Protein AF-A0AA37LHY8-F1 (afdb_monomer_lite)

Radius of gyration: 24.31 Å; chains: 1; bounding box: 87×52×41 Å

pLDDT: mean 72.23, std 21.61, range [26.0, 96.56]

Foldseek 3Di:
DVVVVVPPCVPCVPPVVLVVVCVCCPQVQLLVQQQVDDPSVVSSLVNLVVVLVCCVVVVDDDPHDLVSNCNGPLCVDLDLSNLVSQVSSLSVLVSCLVRPDPDPDDPVNSVVSVVVSVVSVVVSVVSHDPQPAFPDWAQADVPVVRNHIDGHGDDDPPDPDDDPPDDPPPPPPDDDDDDDDDDDDD

Sequence (186 aa):
MRLYEEYDNETDSHYHHLRGTRNLLNHDAIARFVTQGGLAEAASWVHLRQALYVYLVRRTPIEICLENFERSSTFKSNDDTAHANRIVYLFAKVLKLFFPEDGIESPTDSATAWEKLQADVEVWYREKPISFRPLFYEKADVVRERPFPTLWMAADPGKKSAHSCAKSKTETRGRSLSMEGFAHRC

Organism: NCBI:txid700344

Secondary structure (DSSP, 8-state):
--TTTSS-TTT-TT-HHHHHHHHHT-HHHHHHHHHH-HHHHHHHHHHHHHHHHHHHHH-------THHHHT-HHHHS-SHHHHHHHHHHHHHHHHHHHS-STT---HHHHHHHHHHHHHHHHHHHHH--GGGS-SEEE--BTTTTB-S-EEE-PPPTT----------------------------

Structure (mmCIF, N/CA/C/O backbone):
data_AF-A0AA37LHY8-F1
#
_entry.id   AF-A0AA37LHY8-F1
#
loop_
_atom_site.group_PDB
_atom_site.id
_atom_site.type_symbol
_atom_site.label_atom_id
_atom_site.label_alt_id
_atom_site.label_comp_id
_atom_site.label_asym_id
_atom_site.label_entity_id
_atom_site.label_seq_id
_atom_site.pdbx_PDB_ins_code
_atom_site.Cartn_x
_atom_site.Cartn_y
_atom_site.Cartn_z
_atom_site.occupancy
_atom_site.B_iso_or_equiv
_atom_site.auth_seq_id
_atom_site.auth_comp_id
_atom_site.auth_asym_id
_atom_site.auth_atom_id
_atom_site.pdbx_PDB_model_num
ATOM 1 N N . MET A 1 1 ? -17.854 1.838 -21.281 1.00 45.34 1 MET A N 1
ATOM 2 C CA . MET A 1 1 ? -17.305 1.247 -22.518 1.00 45.34 1 MET A CA 1
ATOM 3 C C . MET A 1 1 ? -15.842 0.810 -22.383 1.00 45.34 1 MET A C 1
ATOM 5 O O . MET A 1 1 ? -15.500 -0.126 -23.069 1.00 45.34 1 MET A O 1
ATOM 9 N N . ARG A 1 2 ? -15.019 1.356 -21.461 1.00 53.97 2 ARG A N 1
ATOM 10 C CA . ARG A 1 2 ? -13.671 0.806 -21.157 1.00 53.97 2 ARG A CA 1
ATOM 11 C C . ARG A 1 2 ? -13.656 -0.466 -20.288 1.00 53.97 2 ARG A C 1
ATOM 13 O O . ARG A 1 2 ? -12.797 -1.306 -20.460 1.00 53.97 2 ARG A O 1
ATOM 20 N N . LEU A 1 3 ? -14.626 -0.630 -19.383 1.00 44.16 3 LEU A N 1
ATOM 21 C CA . LEU A 1 3 ? -14.698 -1.796 -18.481 1.00 44.16 3 LEU A CA 1
ATOM 22 C C . LEU A 1 3 ? -14.995 -3.132 -19.191 1.00 44.16 3 LEU A C 1
ATOM 24 O O . LEU A 1 3 ? -14.668 -4.178 -18.652 1.00 44.16 3 LEU A O 1
ATOM 28 N N . TYR A 1 4 ? -15.622 -3.110 -20.373 1.00 44.12 4 TYR A N 1
ATOM 29 C CA . TYR A 1 4 ? -15.931 -4.334 -21.126 1.00 44.12 4 TYR A CA 1
ATOM 30 C C . TYR A 1 4 ? -14.764 -4.795 -22.013 1.00 44.12 4 TYR A C 1
ATOM 32 O O . TYR A 1 4 ? -14.706 -5.972 -22.335 1.00 44.12 4 TYR A O 1
ATOM 40 N N . GLU A 1 5 ? -13.819 -3.908 -22.350 1.00 48.62 5 GLU A N 1
ATOM 41 C CA . GLU A 1 5 ? -12.558 -4.286 -23.014 1.00 48.62 5 GLU A CA 1
ATOM 42 C C . GLU A 1 5 ? -11.599 -5.000 -22.047 1.00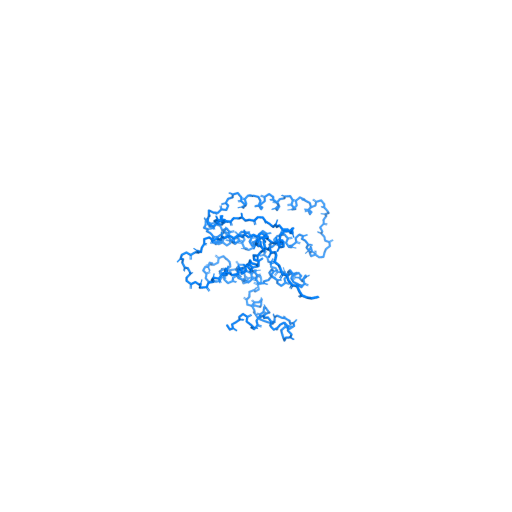 48.62 5 GLU A C 1
ATOM 44 O O . GLU A 1 5 ? -10.805 -5.826 -22.471 1.00 48.62 5 GLU A O 1
ATOM 49 N N . GLU A 1 6 ? -11.692 -4.734 -20.740 1.00 48.41 6 GLU A N 1
ATOM 50 C CA . GLU A 1 6 ? -10.848 -5.374 -19.716 1.00 48.41 6 GLU A CA 1
ATOM 51 C C . GLU A 1 6 ? -11.305 -6.805 -19.366 1.00 48.41 6 GLU A C 1
ATOM 53 O O . GLU A 1 6 ? -10.550 -7.564 -18.765 1.00 48.41 6 GLU A O 1
ATOM 58 N N . TYR A 1 7 ? -12.533 -7.190 -19.743 1.00 48.28 7 TYR A N 1
ATOM 59 C CA . TYR A 1 7 ? -13.096 -8.519 -19.464 1.00 48.28 7 TYR A CA 1
ATOM 60 C C . TYR A 1 7 ? -13.031 -9.479 -20.662 1.00 48.28 7 TYR A C 1
ATOM 62 O O . TYR A 1 7 ? -13.341 -10.661 -20.504 1.00 48.28 7 TYR A O 1
ATOM 70 N N . ASP A 1 8 ? -12.600 -9.009 -21.840 1.00 48.12 8 ASP A N 1
ATOM 71 C CA . ASP A 1 8 ? -12.279 -9.880 -22.977 1.00 48.12 8 ASP A CA 1
ATOM 72 C C . ASP A 1 8 ? -10.889 -10.508 -22.770 1.00 48.12 8 ASP A C 1
ATOM 74 O O . ASP A 1 8 ? -9.903 -10.219 -23.446 1.00 48.12 8 ASP A O 1
ATOM 78 N N . ASN A 1 9 ? -10.803 -11.363 -21.749 1.00 53.03 9 ASN A N 1
ATOM 79 C CA . ASN A 1 9 ? -9.600 -12.115 -21.384 1.00 53.03 9 ASN A CA 1
ATOM 80 C C . ASN A 1 9 ? -9.165 -13.121 -22.470 1.00 53.03 9 ASN A C 1
ATOM 82 O O . ASN A 1 9 ? -8.095 -13.716 -22.345 1.00 53.03 9 ASN A O 1
ATOM 86 N N . GLU A 1 10 ? -9.976 -13.331 -23.511 1.00 53.16 10 GLU A N 1
ATOM 87 C CA . GLU A 1 10 ? -9.689 -14.261 -24.607 1.00 53.16 10 GLU A CA 1
ATOM 88 C C . GLU A 1 10 ? -8.737 -13.643 -25.654 1.00 53.16 10 GLU A C 1
ATOM 90 O O . GLU A 1 10 ? -8.010 -14.378 -26.323 1.00 53.16 10 GLU A O 1
ATOM 95 N N . THR A 1 11 ? -8.668 -12.307 -25.777 1.00 53.50 11 THR A N 1
ATOM 96 C CA . THR A 1 11 ? -7.831 -11.627 -26.791 1.00 53.50 11 THR A CA 1
ATOM 97 C C . THR A 1 11 ? -6.570 -10.939 -26.248 1.00 53.50 11 THR A C 1
ATOM 99 O O . THR A 1 11 ? -5.583 -10.861 -26.981 1.00 53.50 11 THR A O 1
ATOM 102 N N . ASP A 1 12 ? -6.510 -10.516 -24.976 1.00 55.31 12 ASP A N 1
ATOM 103 C CA . ASP A 1 12 ? -5.286 -9.955 -24.354 1.00 55.31 12 ASP A CA 1
ATOM 104 C C . ASP A 1 12 ? -4.566 -10.985 -23.463 1.00 55.31 12 ASP A C 1
ATOM 106 O O . ASP A 1 12 ? -4.307 -10.776 -22.275 1.00 55.31 12 ASP A O 1
ATOM 110 N N . SER A 1 13 ? -4.184 -12.124 -24.054 1.00 57.91 13 SER A N 1
ATOM 111 C CA . SER A 1 13 ? -3.444 -13.197 -23.364 1.00 57.91 13 SER A CA 1
ATOM 112 C C . SER A 1 13 ? -2.135 -12.717 -22.708 1.00 57.91 13 SER A C 1
ATOM 114 O O . SER A 1 13 ? -1.573 -13.438 -21.872 1.00 57.91 13 SER A O 1
ATOM 116 N N . HIS A 1 14 ? -1.637 -11.514 -23.020 1.00 58.53 14 HIS A N 1
ATOM 117 C CA . HIS A 1 14 ? -0.367 -11.002 -22.507 1.00 58.53 14 HIS A CA 1
ATOM 118 C C . HIS A 1 14 ? -0.434 -9.649 -21.760 1.00 58.53 14 HIS A C 1
ATOM 120 O O . HIS A 1 14 ? 0.630 -9.140 -21.391 1.00 58.53 14 HIS A O 1
ATOM 126 N N . TYR A 1 15 ? -1.618 -9.084 -21.482 1.00 63.38 15 TYR A N 1
ATOM 127 C CA . TYR A 1 15 ? -1.778 -7.745 -20.878 1.00 63.38 15 TYR A CA 1
ATOM 128 C C . TYR A 1 15 ? -0.844 -6.709 -21.529 1.00 63.38 15 TYR A C 1
ATOM 130 O O . TYR A 1 15 ? -0.053 -6.031 -20.859 1.00 63.38 15 TYR A O 1
ATOM 138 N N . HIS A 1 16 ? -0.857 -6.624 -22.864 1.00 63.22 16 HIS A N 1
ATOM 139 C CA . HIS A 1 16 ? 0.089 -5.791 -23.620 1.00 63.22 16 HIS A CA 1
ATOM 140 C C . HIS A 1 16 ? 0.031 -4.312 -23.216 1.00 63.22 16 HIS A C 1
ATOM 142 O O . HIS A 1 16 ? 1.054 -3.619 -23.240 1.00 63.22 16 HIS A O 1
ATOM 148 N N . HIS A 1 17 ? -1.133 -3.844 -22.765 1.00 64.62 17 HIS A N 1
ATOM 149 C CA . HIS A 1 17 ? -1.310 -2.492 -22.243 1.00 64.62 17 HIS A CA 1
ATOM 150 C C . HIS A 1 17 ? -0.425 -2.208 -21.014 1.00 64.62 17 HIS A C 1
ATOM 152 O O . HIS A 1 17 ? 0.090 -1.099 -20.872 1.00 64.62 17 HIS A O 1
ATOM 158 N N . LEU A 1 18 ? -0.142 -3.217 -20.183 1.00 62.66 18 LEU A N 1
ATOM 159 C CA . LEU A 1 18 ? 0.761 -3.084 -19.037 1.00 62.66 18 LEU A CA 1
ATOM 160 C C . LEU A 1 18 ? 2.233 -3.098 -19.445 1.00 62.66 18 LEU A C 1
ATOM 162 O O . LEU A 1 18 ? 3.039 -2.457 -18.774 1.00 62.66 18 LEU A O 1
ATOM 166 N N . ARG A 1 19 ? 2.603 -3.757 -20.555 1.00 63.34 19 ARG A N 1
ATOM 167 C CA . ARG A 1 19 ? 3.973 -3.673 -21.102 1.00 63.34 19 ARG A CA 1
ATOM 168 C C . ARG A 1 19 ? 4.301 -2.251 -21.557 1.00 63.34 19 ARG A C 1
ATOM 170 O O . ARG A 1 19 ? 5.393 -1.762 -21.278 1.00 63.34 19 ARG A O 1
ATOM 177 N N . GLY A 1 20 ? 3.351 -1.582 -22.216 1.00 64.19 20 GLY A N 1
ATOM 178 C CA . GLY A 1 20 ? 3.504 -0.184 -22.627 1.00 64.19 20 GLY A CA 1
ATOM 179 C C . GLY A 1 20 ? 3.748 0.735 -21.429 1.00 64.19 20 GLY A C 1
ATOM 180 O O . GLY A 1 20 ? 4.710 1.502 -21.416 1.00 64.19 20 GLY A O 1
ATOM 181 N N . THR A 1 21 ? 2.936 0.589 -20.379 1.00 63.72 21 THR A N 1
ATOM 182 C CA . THR A 1 21 ? 3.098 1.353 -19.137 1.00 63.72 21 THR A CA 1
ATOM 183 C C . THR A 1 21 ? 4.381 0.988 -18.384 1.00 63.72 21 THR A C 1
ATOM 185 O O . THR A 1 21 ? 5.059 1.890 -17.907 1.00 63.72 21 THR A O 1
ATOM 188 N N . ARG A 1 22 ? 4.772 -0.292 -18.323 1.00 63.50 22 ARG A N 1
ATOM 189 C CA . ARG A 1 22 ? 6.004 -0.755 -17.652 1.00 63.50 22 ARG A CA 1
ATOM 190 C C . ARG A 1 22 ? 7.275 -0.208 -18.307 1.00 63.50 22 ARG A C 1
ATOM 192 O O . ARG A 1 22 ? 8.209 0.144 -17.600 1.00 63.50 22 ARG A O 1
ATOM 199 N N . ASN A 1 23 ? 7.312 -0.088 -19.635 1.00 63.38 23 ASN A N 1
ATOM 200 C CA . ASN A 1 23 ? 8.451 0.527 -20.329 1.00 63.38 23 ASN A CA 1
ATOM 201 C C . ASN A 1 23 ? 8.553 2.032 -20.047 1.00 63.38 23 ASN A C 1
ATOM 203 O O . ASN A 1 23 ? 9.654 2.563 -19.911 1.00 63.38 23 ASN A O 1
ATOM 207 N N . LEU A 1 24 ? 7.406 2.711 -19.949 1.00 62.66 24 LEU A N 1
ATOM 208 C CA . LEU A 1 24 ? 7.336 4.136 -19.620 1.00 62.66 24 LEU A CA 1
ATOM 209 C C . LEU A 1 24 ? 7.669 4.407 -18.141 1.00 62.66 24 LEU A C 1
ATOM 211 O O . LEU A 1 24 ? 8.226 5.448 -17.801 1.00 62.66 24 LEU A O 1
ATOM 215 N N . LEU A 1 25 ? 7.321 3.457 -17.273 1.00 63.28 25 LEU A N 1
ATOM 216 C CA . LEU A 1 25 ? 7.516 3.470 -15.827 1.00 63.28 25 LEU A CA 1
ATOM 217 C C . LEU A 1 25 ? 8.555 2.415 -15.430 1.00 63.28 25 LEU A C 1
ATOM 219 O O . LEU A 1 25 ? 8.297 1.541 -14.606 1.00 63.28 25 LEU A O 1
ATOM 223 N N . ASN A 1 26 ? 9.741 2.480 -16.034 1.00 71.62 26 ASN A N 1
ATOM 224 C CA . ASN A 1 26 ? 10.865 1.664 -15.579 1.00 71.62 26 ASN A CA 1
ATOM 225 C C . ASN A 1 26 ? 11.300 2.076 -14.150 1.00 71.62 26 ASN A C 1
ATOM 227 O O . ASN A 1 26 ? 10.881 3.114 -13.635 1.00 71.62 26 ASN A O 1
ATOM 231 N N . HIS A 1 27 ? 12.139 1.270 -13.490 1.00 69.88 27 HIS A N 1
ATOM 232 C CA . HIS A 1 27 ? 12.536 1.504 -12.092 1.00 69.88 27 HIS A CA 1
ATOM 233 C C . HIS A 1 27 ? 13.092 2.910 -11.818 1.00 69.88 27 HIS A C 1
ATOM 235 O O . HIS A 1 27 ? 12.721 3.524 -10.816 1.00 69.88 27 HIS A O 1
ATOM 241 N N . ASP A 1 28 ? 13.951 3.422 -12.704 1.00 70.25 28 ASP A N 1
ATOM 242 C CA . ASP A 1 28 ? 14.557 4.752 -12.571 1.00 70.25 28 ASP A CA 1
ATOM 243 C C . ASP A 1 28 ? 13.518 5.867 -12.771 1.00 70.25 28 ASP A C 1
ATOM 245 O O . ASP A 1 28 ? 13.455 6.833 -12.006 1.00 70.25 28 ASP A O 1
ATOM 249 N N . ALA A 1 29 ? 12.620 5.695 -13.743 1.00 71.25 29 ALA A N 1
ATOM 250 C CA . ALA A 1 29 ? 11.522 6.612 -13.999 1.00 71.25 29 ALA A CA 1
ATOM 251 C C . ALA A 1 29 ? 10.545 6.662 -12.815 1.00 71.25 29 ALA A C 1
ATOM 253 O O . ALA A 1 29 ? 10.214 7.753 -12.358 1.00 71.25 29 ALA A O 1
ATOM 254 N N . ILE A 1 30 ? 10.149 5.516 -12.246 1.00 73.44 30 ILE A N 1
ATOM 255 C CA . ILE A 1 30 ? 9.292 5.458 -11.047 1.00 73.44 30 ILE A CA 1
ATOM 256 C C . ILE A 1 30 ? 9.967 6.162 -9.865 1.00 73.44 30 ILE A C 1
ATOM 258 O O . ILE A 1 30 ? 9.327 6.979 -9.202 1.00 73.44 30 ILE A O 1
ATOM 262 N N . ALA A 1 31 ? 11.254 5.902 -9.612 1.00 74.62 31 ALA A N 1
ATOM 263 C CA . ALA A 1 31 ? 11.994 6.542 -8.520 1.00 74.62 31 ALA A CA 1
ATOM 264 C C . ALA A 1 31 ? 11.945 8.078 -8.608 1.00 74.62 31 ALA A C 1
ATOM 266 O O . ALA A 1 31 ? 11.763 8.778 -7.605 1.00 74.62 31 ALA A O 1
ATOM 267 N N . ARG A 1 32 ? 12.054 8.607 -9.830 1.00 75.06 32 ARG A N 1
ATOM 268 C CA . ARG A 1 32 ? 11.983 10.045 -10.113 1.00 75.06 32 ARG A CA 1
ATOM 269 C C . ARG A 1 32 ? 10.549 10.574 -10.061 1.00 75.06 32 ARG A C 1
ATOM 271 O O . ARG A 1 32 ? 10.309 11.617 -9.467 1.00 75.06 32 ARG A O 1
ATOM 278 N N . PHE A 1 33 ? 9.582 9.870 -10.637 1.00 80.44 33 PHE A N 1
ATOM 279 C CA . PHE A 1 33 ? 8.193 10.330 -10.729 1.00 80.44 33 PHE A CA 1
ATOM 280 C C . PHE A 1 33 ? 7.478 10.354 -9.385 1.00 80.44 33 PHE A C 1
ATOM 282 O O . PHE A 1 33 ? 6.767 11.311 -9.082 1.00 80.44 33 PHE A O 1
ATOM 289 N N . VAL A 1 34 ? 7.716 9.348 -8.547 1.00 78.62 34 VAL A N 1
ATOM 290 C CA . VAL A 1 34 ? 7.141 9.276 -7.202 1.00 78.62 34 VAL A CA 1
ATOM 291 C C . VAL A 1 34 ? 7.630 10.430 -6.317 1.00 78.62 34 VAL A C 1
ATOM 293 O O . VAL A 1 34 ? 6.894 10.910 -5.457 1.00 78.62 34 VAL A O 1
ATOM 296 N N . THR A 1 35 ? 8.853 10.915 -6.545 1.00 77.81 35 THR A N 1
ATOM 297 C CA . THR A 1 35 ? 9.447 12.018 -5.774 1.00 77.81 35 THR A CA 1
ATOM 298 C C . THR A 1 35 ? 9.152 13.405 -6.354 1.00 77.81 35 THR A C 1
ATOM 300 O O . THR A 1 35 ? 9.174 14.381 -5.609 1.00 77.81 35 THR A O 1
ATOM 303 N N . GLN A 1 36 ? 8.833 13.506 -7.649 1.00 79.06 36 GLN A N 1
ATOM 304 C CA . GLN A 1 36 ? 8.478 14.765 -8.323 1.00 79.06 36 GLN A CA 1
ATOM 305 C C . GLN A 1 36 ? 7.058 15.259 -8.015 1.00 79.06 36 GLN A C 1
ATOM 307 O O . GLN A 1 36 ? 6.774 16.445 -8.181 1.00 79.06 36 GLN A O 1
ATOM 312 N N . GLY A 1 37 ? 6.178 14.373 -7.551 1.00 80.62 37 GLY A N 1
ATOM 313 C CA . GLY A 1 37 ? 4.816 14.724 -7.176 1.00 80.62 37 GLY A CA 1
ATOM 314 C C . GLY A 1 37 ? 3.833 14.812 -8.350 1.00 80.62 37 GLY A C 1
ATOM 315 O O . GLY A 1 37 ? 4.134 14.466 -9.497 1.00 80.62 37 GLY A O 1
ATOM 316 N N . GLY A 1 38 ? 2.619 15.284 -8.062 1.00 85.12 38 GLY A N 1
ATOM 317 C CA . GLY A 1 38 ? 1.615 15.622 -9.074 1.00 85.12 38 GLY A CA 1
ATOM 318 C C . GLY A 1 38 ? 1.127 14.424 -9.900 1.00 85.12 38 GLY A C 1
ATOM 319 O O . GLY A 1 38 ? 0.871 13.342 -9.373 1.00 85.12 38 GLY A O 1
ATOM 320 N N . LEU A 1 39 ? 0.957 14.619 -11.213 1.00 86.25 39 LEU A N 1
ATOM 321 C CA . LEU A 1 39 ? 0.404 13.591 -12.106 1.00 86.25 39 LEU A CA 1
ATOM 322 C C . LEU A 1 39 ? 1.316 12.363 -12.231 1.00 86.25 39 LEU A C 1
ATOM 324 O O . LEU A 1 39 ? 0.818 11.242 -12.298 1.00 86.25 39 LEU A O 1
ATOM 328 N N . ALA A 1 40 ? 2.634 12.566 -12.257 1.00 85.75 40 ALA A N 1
ATOM 329 C CA . ALA A 1 40 ? 3.603 11.484 -12.409 1.00 85.75 40 ALA A CA 1
ATOM 330 C C . ALA A 1 40 ? 3.619 10.572 -11.169 1.00 85.75 40 ALA A C 1
ATOM 332 O O . ALA A 1 40 ? 3.607 9.344 -11.289 1.00 85.75 40 ALA A O 1
ATOM 333 N N . GLU A 1 41 ? 3.544 11.169 -9.978 1.00 88.06 41 GLU A N 1
ATOM 334 C CA . GLU A 1 41 ? 3.377 10.443 -8.718 1.00 88.06 41 GLU A CA 1
ATOM 335 C C . GLU A 1 41 ? 2.057 9.660 -8.708 1.00 88.06 41 GLU A C 1
ATOM 337 O O . GLU A 1 41 ? 2.053 8.452 -8.466 1.00 88.06 41 GLU A O 1
ATOM 342 N N . ALA A 1 42 ? 0.940 10.306 -9.057 1.00 88.56 42 ALA A N 1
ATOM 343 C CA . ALA A 1 42 ? -0.366 9.649 -9.118 1.00 88.56 42 ALA A CA 1
ATOM 344 C C . ALA A 1 42 ? -0.391 8.477 -10.118 1.00 88.56 42 ALA A C 1
ATOM 346 O O . ALA A 1 42 ? -0.904 7.402 -9.801 1.00 88.56 42 ALA A O 1
ATOM 347 N N . ALA A 1 43 ? 0.199 8.653 -11.305 1.00 86.75 43 ALA A N 1
ATOM 348 C CA . ALA A 1 43 ? 0.329 7.599 -12.309 1.00 86.75 43 ALA A CA 1
ATOM 349 C C . ALA A 1 43 ? 1.168 6.420 -11.795 1.00 86.75 43 ALA A C 1
ATOM 351 O O . ALA A 1 43 ? 0.815 5.267 -12.043 1.00 86.75 43 ALA A O 1
ATOM 352 N N . SER A 1 44 ? 2.221 6.692 -11.019 1.00 87.62 44 SER A N 1
ATOM 353 C CA . SER A 1 44 ? 3.048 5.650 -10.400 1.00 87.62 44 SER A CA 1
ATOM 354 C C . SER A 1 44 ? 2.248 4.809 -9.400 1.00 87.62 44 SER A C 1
ATOM 356 O O . SER A 1 44 ? 2.352 3.582 -9.400 1.00 87.62 44 SER A O 1
ATOM 358 N N . TRP A 1 45 ? 1.384 5.436 -8.594 1.00 89.94 45 TRP A N 1
ATOM 359 C CA . TRP A 1 45 ? 0.481 4.720 -7.680 1.00 89.94 45 TRP A CA 1
ATOM 360 C C . TRP A 1 45 ? -0.584 3.891 -8.404 1.00 89.94 45 TRP A C 1
ATOM 362 O O . TRP A 1 45 ? -0.914 2.790 -7.960 1.00 89.94 45 TRP A O 1
ATOM 372 N N . VAL A 1 46 ? -1.123 4.391 -9.520 1.00 90.00 46 VAL A N 1
ATOM 373 C CA . VAL A 1 46 ? -2.048 3.619 -10.368 1.00 90.00 46 VAL A CA 1
ATOM 374 C C . VAL A 1 46 ? -1.337 2.406 -10.962 1.00 90.00 46 VAL A C 1
ATOM 376 O O . VAL A 1 46 ? -1.869 1.297 -10.897 1.00 90.00 46 VAL A O 1
ATOM 379 N N . HIS A 1 47 ? -0.118 2.598 -11.468 1.00 86.75 47 HIS A N 1
ATOM 380 C CA . HIS A 1 47 ? 0.693 1.514 -12.005 1.00 86.75 47 HIS A CA 1
ATOM 381 C C . HIS A 1 47 ? 0.987 0.440 -10.957 1.00 86.75 47 HIS A C 1
ATOM 383 O O . HIS A 1 47 ? 0.822 -0.742 -11.249 1.00 86.75 47 HIS A O 1
ATOM 389 N N . LEU A 1 48 ? 1.326 0.831 -9.721 1.00 88.69 48 LEU A N 1
ATOM 390 C CA . LEU A 1 48 ? 1.515 -0.112 -8.617 1.00 88.69 48 LEU A CA 1
ATOM 391 C C . LEU A 1 48 ? 0.270 -0.984 -8.402 1.00 88.69 48 LEU A C 1
ATOM 393 O O . LEU A 1 48 ? 0.390 -2.196 -8.273 1.00 88.69 48 LEU A O 1
ATOM 397 N N . ARG A 1 49 ? -0.936 -0.406 -8.407 1.00 90.94 49 ARG A N 1
ATOM 398 C CA . ARG A 1 49 ? -2.177 -1.183 -8.217 1.00 90.94 49 ARG A CA 1
ATOM 399 C C . ARG A 1 49 ? -2.443 -2.156 -9.366 1.00 90.94 49 ARG A C 1
ATOM 401 O O . ARG A 1 49 ? -2.833 -3.292 -9.110 1.00 90.94 49 ARG A O 1
ATOM 408 N N . GLN A 1 50 ? -2.215 -1.731 -10.608 1.00 86.75 50 GLN A N 1
ATOM 409 C CA . GLN A 1 50 ? -2.352 -2.601 -11.784 1.00 86.75 50 GLN A CA 1
ATOM 410 C C . GLN A 1 50 ? -1.355 -3.758 -11.741 1.00 86.75 50 GLN A C 1
ATOM 412 O O . GLN A 1 50 ? -1.714 -4.909 -11.981 1.00 86.75 50 GLN A O 1
ATOM 417 N N . ALA A 1 51 ? -0.113 -3.455 -11.371 1.00 83.69 51 ALA A N 1
ATOM 418 C CA . ALA A 1 51 ? 0.907 -4.454 -11.137 1.00 83.69 51 ALA A CA 1
ATOM 419 C C . ALA A 1 51 ? 0.466 -5.458 -10.062 1.00 83.69 51 ALA A C 1
ATOM 421 O O . ALA A 1 51 ? 0.430 -6.652 -10.333 1.00 83.69 51 ALA A O 1
ATOM 422 N N . LEU A 1 52 ? 0.044 -5.003 -8.880 1.00 87.25 52 LEU A N 1
ATOM 423 C CA . LEU A 1 52 ? -0.400 -5.898 -7.802 1.00 87.25 52 LEU A CA 1
ATOM 424 C C . LEU A 1 52 ? -1.533 -6.836 -8.235 1.00 87.25 52 LEU A C 1
ATOM 426 O O . LEU A 1 52 ? -1.527 -8.007 -7.860 1.00 87.25 52 LEU A O 1
ATOM 430 N N . TYR A 1 53 ? -2.473 -6.355 -9.052 1.00 85.12 53 TYR A N 1
ATOM 431 C CA . TYR A 1 53 ? -3.525 -7.198 -9.617 1.00 85.12 53 TYR A CA 1
ATOM 432 C C . TYR A 1 53 ? -2.952 -8.314 -10.500 1.00 85.12 53 TYR A C 1
ATOM 434 O O . TYR A 1 53 ? -3.264 -9.487 -10.295 1.00 85.12 53 TYR A O 1
ATOM 442 N N . VAL A 1 54 ? -2.069 -7.978 -11.443 1.00 81.31 54 VAL A N 1
ATOM 443 C CA . VAL A 1 54 ? -1.444 -8.985 -12.314 1.00 81.31 54 VAL A CA 1
ATOM 444 C C . VAL A 1 54 ? -0.572 -9.954 -11.533 1.00 81.31 54 VAL A C 1
ATOM 446 O O . VAL A 1 54 ? -0.624 -11.153 -11.798 1.00 81.31 54 VAL A O 1
ATOM 449 N N . TYR A 1 55 ? 0.173 -9.461 -10.547 1.00 81.56 55 TYR A N 1
ATOM 450 C CA . TYR A 1 55 ? 0.957 -10.292 -9.643 1.00 81.56 55 TYR A CA 1
ATOM 451 C C . TYR A 1 55 ? 0.070 -11.317 -8.929 1.00 81.56 55 TYR A C 1
ATOM 453 O O . TYR A 1 55 ? 0.375 -12.505 -8.937 1.00 81.56 55 TYR A O 1
ATOM 461 N N . LEU A 1 56 ? -1.069 -10.883 -8.381 1.00 82.75 56 LEU A N 1
ATOM 462 C CA . LEU A 1 56 ? -2.015 -11.761 -7.693 1.00 82.75 56 LEU A CA 1
ATOM 463 C C . LEU A 1 56 ? -2.610 -12.822 -8.634 1.00 82.75 56 LEU A C 1
ATOM 465 O O . LEU A 1 56 ? -2.718 -13.990 -8.261 1.00 82.75 56 LEU A O 1
ATOM 469 N N . VAL A 1 57 ? -2.998 -12.420 -9.847 1.00 82.00 57 VAL A N 1
ATOM 470 C CA . VAL A 1 57 ? -3.681 -13.297 -10.811 1.00 82.00 57 VAL A CA 1
ATOM 471 C C . VAL A 1 57 ? -2.716 -14.283 -11.469 1.00 82.00 57 VAL A C 1
ATOM 473 O O . VAL A 1 57 ? -3.043 -15.460 -11.608 1.00 82.00 57 VAL A O 1
ATOM 476 N N . ARG A 1 58 ? -1.528 -13.826 -11.881 1.00 75.31 58 ARG A N 1
ATOM 477 C CA . ARG A 1 58 ? -0.560 -14.635 -12.640 1.00 75.31 58 ARG A CA 1
ATOM 478 C C . ARG A 1 58 ? 0.545 -15.250 -11.788 1.00 75.31 58 ARG A C 1
ATOM 480 O O . ARG A 1 58 ? 1.293 -16.071 -12.308 1.00 75.31 58 ARG A O 1
ATOM 487 N N . ARG A 1 59 ? 0.662 -14.863 -10.512 1.00 70.44 59 ARG A N 1
ATOM 488 C CA . ARG A 1 59 ? 1.773 -15.241 -9.616 1.00 70.44 59 ARG A CA 1
ATOM 489 C C . ARG A 1 59 ? 3.153 -14.940 -10.212 1.00 70.44 59 ARG A C 1
ATOM 491 O O . ARG A 1 59 ? 4.123 -15.629 -9.924 1.00 70.44 59 ARG A O 1
ATOM 498 N N . THR A 1 60 ? 3.237 -13.936 -11.082 1.00 67.38 60 THR A N 1
ATOM 499 C CA . THR A 1 60 ? 4.491 -13.519 -11.716 1.00 67.38 60 THR A CA 1
ATOM 500 C C . THR A 1 60 ? 5.154 -12.449 -10.863 1.00 67.38 60 THR A C 1
ATOM 502 O O . THR A 1 60 ? 4.492 -11.431 -10.636 1.00 67.38 60 THR A O 1
ATOM 505 N N . PRO A 1 61 ? 6.425 -12.618 -10.451 1.00 65.00 61 PRO A N 1
ATOM 506 C CA . PRO A 1 61 ? 7.165 -11.600 -9.728 1.00 65.00 61 PRO A CA 1
ATOM 507 C C . PRO A 1 61 ? 7.125 -10.268 -10.461 1.00 65.00 61 PRO A C 1
ATOM 509 O O . PRO A 1 61 ? 7.391 -10.194 -11.661 1.00 65.00 61 PRO A O 1
ATOM 512 N N . ILE A 1 62 ? 6.734 -9.216 -9.751 1.00 62.75 62 ILE A N 1
ATOM 513 C CA . ILE A 1 62 ? 6.809 -7.871 -10.287 1.00 62.75 62 ILE A CA 1
ATOM 514 C C . ILE A 1 62 ? 7.968 -7.180 -9.606 1.00 62.75 62 ILE A C 1
ATOM 516 O O . ILE A 1 62 ? 7.913 -6.839 -8.424 1.00 62.75 62 ILE A O 1
ATOM 520 N N . GLU A 1 63 ? 8.981 -6.908 -10.416 1.00 67.00 63 GLU A N 1
ATOM 521 C CA . GLU A 1 63 ? 10.064 -6.004 -10.086 1.00 67.00 63 GLU A CA 1
ATOM 522 C C . GLU A 1 63 ? 9.474 -4.586 -9.986 1.00 67.00 63 GLU A C 1
ATOM 524 O O . GLU A 1 63 ? 9.408 -3.832 -10.958 1.00 67.00 63 GLU A O 1
ATOM 529 N N . ILE A 1 64 ? 8.952 -4.229 -8.815 1.00 71.19 64 ILE A N 1
ATOM 530 C CA . ILE A 1 64 ? 8.702 -2.844 -8.417 1.00 71.19 64 ILE A CA 1
ATOM 531 C C . ILE A 1 64 ? 9.504 -2.593 -7.142 1.00 71.19 64 ILE A C 1
ATOM 533 O O . ILE A 1 64 ? 9.380 -3.304 -6.138 1.00 71.19 64 ILE A O 1
ATOM 537 N N . CYS A 1 65 ? 10.341 -1.559 -7.196 1.00 76.50 65 CYS A N 1
ATOM 538 C CA . CYS A 1 65 ? 11.101 -1.064 -6.053 1.00 76.50 65 CYS A CA 1
ATOM 539 C C . CYS A 1 65 ? 10.139 -0.284 -5.146 1.00 76.50 65 CYS A C 1
ATOM 541 O O . CYS A 1 65 ? 9.772 0.858 -5.441 1.00 76.50 65 CYS A O 1
ATOM 543 N N . LEU A 1 66 ? 9.665 -0.947 -4.088 1.00 81.69 66 LEU A N 1
ATOM 544 C CA . LEU A 1 66 ? 8.672 -0.408 -3.156 1.00 81.69 66 LEU A CA 1
ATOM 545 C C . LEU A 1 66 ? 9.262 0.747 -2.340 1.00 81.69 66 LEU A C 1
ATOM 547 O O . LEU A 1 66 ? 8.560 1.695 -2.009 1.00 81.69 66 LEU A O 1
ATOM 551 N N . GLU A 1 67 ? 10.566 0.724 -2.103 1.00 82.56 67 GLU A N 1
ATOM 552 C CA . GLU A 1 67 ? 11.329 1.718 -1.344 1.00 82.56 67 GLU A CA 1
ATOM 553 C C . GLU A 1 67 ? 11.180 3.132 -1.939 1.00 82.56 67 GLU A C 1
ATOM 555 O O . GLU A 1 67 ? 11.225 4.137 -1.227 1.00 82.56 67 GLU A O 1
ATOM 560 N N . ASN A 1 68 ? 10.932 3.231 -3.249 1.00 83.88 68 ASN A N 1
ATOM 561 C CA . ASN A 1 68 ? 10.651 4.505 -3.908 1.00 83.88 68 ASN A CA 1
ATOM 562 C C . ASN A 1 68 ? 9.314 5.115 -3.459 1.00 83.88 68 ASN A C 1
ATOM 564 O O . ASN A 1 68 ? 9.219 6.332 -3.301 1.00 83.88 68 ASN A O 1
ATOM 568 N N . PHE A 1 69 ? 8.300 4.285 -3.207 1.00 86.62 69 PHE A N 1
ATOM 569 C CA . PHE A 1 69 ? 6.953 4.705 -2.807 1.00 86.62 69 PHE A CA 1
ATOM 570 C C . PHE A 1 69 ? 6.903 5.281 -1.392 1.00 86.62 69 PHE A C 1
ATOM 572 O O . PHE A 1 69 ? 6.124 6.197 -1.142 1.00 86.62 69 PHE A O 1
ATOM 579 N N . GLU A 1 70 ? 7.793 4.859 -0.495 1.00 86.75 70 GLU A N 1
ATOM 580 C CA . GLU A 1 70 ? 7.915 5.470 0.837 1.00 86.75 70 GLU A CA 1
ATOM 581 C C . GLU A 1 70 ? 8.369 6.937 0.770 1.00 86.75 70 GLU A C 1
ATOM 583 O O . GLU A 1 70 ? 8.085 7.743 1.660 1.00 86.75 70 GLU A O 1
ATOM 588 N N . ARG A 1 71 ? 9.086 7.314 -0.298 1.00 84.56 71 ARG A N 1
ATOM 589 C CA . ARG A 1 71 ? 9.598 8.680 -0.483 1.00 84.56 71 ARG A CA 1
ATOM 590 C C . ARG A 1 71 ? 8.544 9.644 -1.023 1.00 84.56 71 ARG A C 1
ATOM 592 O O . ARG A 1 71 ? 8.745 10.852 -0.878 1.00 84.56 71 ARG A O 1
ATOM 599 N N . SER A 1 72 ? 7.456 9.111 -1.576 1.00 85.94 72 SER A N 1
ATOM 600 C CA . SER A 1 72 ? 6.316 9.821 -2.161 1.00 85.94 72 SER A CA 1
ATOM 601 C C . SER A 1 72 ? 5.715 10.849 -1.202 1.00 85.94 72 SER A C 1
ATOM 603 O O . SER A 1 72 ? 5.504 10.576 -0.016 1.00 85.94 72 SER A O 1
ATOM 605 N N . SER A 1 73 ? 5.365 12.025 -1.720 1.00 85.56 73 SER A N 1
ATOM 606 C CA . SER A 1 73 ? 4.662 13.056 -0.948 1.00 85.56 73 SER A CA 1
ATOM 607 C C . SER A 1 73 ? 3.280 12.569 -0.487 1.00 85.56 73 SER A C 1
ATOM 609 O O . SER A 1 73 ? 2.921 12.694 0.684 1.00 85.56 73 SER A O 1
ATOM 611 N N . THR A 1 74 ? 2.572 11.872 -1.375 1.00 88.31 74 THR A N 1
ATOM 612 C CA . THR A 1 74 ? 1.276 11.222 -1.137 1.00 88.31 74 THR A CA 1
ATOM 613 C C . THR A 1 74 ? 1.374 9.944 -0.306 1.00 88.31 74 THR A C 1
ATOM 615 O O . THR A 1 74 ? 0.356 9.313 -0.074 1.00 88.31 74 THR A O 1
ATOM 618 N N . PHE A 1 75 ? 2.561 9.543 0.158 1.00 88.56 75 PHE A N 1
ATOM 619 C CA . PHE A 1 75 ? 2.723 8.516 1.199 1.00 88.56 75 PHE A CA 1
ATOM 620 C C . PHE A 1 75 ? 2.966 9.140 2.578 1.00 88.56 75 PHE A C 1
ATOM 622 O O . PHE A 1 75 ? 2.493 8.640 3.601 1.00 88.56 75 PHE A O 1
ATOM 629 N N . LYS A 1 76 ? 3.699 10.258 2.607 1.00 87.44 76 LYS A N 1
ATOM 630 C CA . LYS A 1 76 ? 4.084 10.976 3.831 1.00 87.44 76 LYS A CA 1
ATOM 631 C C . LYS A 1 76 ? 3.001 11.915 4.358 1.00 87.44 76 LYS A C 1
ATOM 633 O O . LYS A 1 76 ? 2.992 12.201 5.550 1.00 87.44 76 LYS A O 1
ATOM 638 N N . SER A 1 77 ? 2.103 12.380 3.491 1.00 87.81 77 SER A N 1
ATOM 639 C CA . SER A 1 77 ? 0.942 13.196 3.866 1.00 87.81 77 SER A CA 1
ATOM 640 C C . SER A 1 77 ? 0.039 12.485 4.890 1.00 87.81 77 SER A C 1
ATOM 642 O O . SER A 1 77 ? 0.150 11.281 5.108 1.00 87.81 77 SER A O 1
ATOM 644 N N . ASN A 1 78 ? -0.854 13.227 5.546 1.00 86.88 78 ASN A N 1
ATOM 645 C CA . ASN A 1 78 ? -1.791 12.695 6.540 1.00 86.88 78 ASN A CA 1
ATOM 646 C C . ASN A 1 78 ? -3.260 12.761 6.084 1.00 86.88 78 ASN A C 1
ATOM 648 O O . ASN A 1 78 ? -4.171 12.837 6.903 1.00 86.88 78 ASN A O 1
ATOM 652 N N . ASP A 1 79 ? -3.494 12.781 4.775 1.00 88.81 79 ASP A N 1
ATOM 653 C CA . ASP A 1 79 ? -4.825 12.803 4.177 1.00 88.81 79 ASP A CA 1
ATOM 654 C C . ASP A 1 79 ? -5.331 11.389 3.846 1.00 88.81 79 ASP A C 1
ATOM 656 O O . ASP A 1 79 ? -4.618 10.385 3.968 1.00 88.81 79 ASP A O 1
ATOM 660 N N . ASP A 1 80 ? -6.587 11.304 3.410 1.00 89.25 80 ASP A N 1
ATOM 661 C CA . ASP A 1 80 ? -7.225 10.044 3.021 1.00 89.25 80 ASP A CA 1
ATOM 662 C C . ASP A 1 80 ? -6.483 9.357 1.866 1.00 89.25 80 ASP A C 1
ATOM 664 O O . ASP A 1 80 ? -6.364 8.129 1.842 1.00 89.25 80 ASP A O 1
ATOM 668 N N . THR A 1 81 ? -5.923 10.142 0.937 1.00 89.69 81 THR A N 1
ATOM 669 C CA . THR A 1 81 ? -5.111 9.629 -0.175 1.00 89.69 81 THR A CA 1
ATOM 670 C C . THR A 1 81 ? -3.879 8.900 0.342 1.00 89.69 81 THR A C 1
ATOM 672 O O . THR A 1 81 ? -3.596 7.785 -0.103 1.00 89.69 81 THR A O 1
ATOM 675 N N . ALA A 1 82 ? -3.170 9.488 1.309 1.00 91.56 82 ALA A N 1
ATOM 676 C CA . ALA A 1 82 ? -1.999 8.858 1.894 1.00 91.56 82 ALA A CA 1
ATOM 677 C C . ALA A 1 82 ? -2.332 7.590 2.666 1.00 91.56 82 ALA A C 1
ATOM 679 O O . ALA A 1 82 ? -1.637 6.584 2.516 1.00 91.56 82 ALA A O 1
ATOM 680 N N . HIS A 1 83 ? -3.437 7.575 3.408 1.00 92.00 83 HIS A N 1
ATOM 681 C CA . HIS A 1 83 ? -3.897 6.353 4.064 1.00 92.00 83 HIS A CA 1
ATOM 682 C C . HIS A 1 83 ? -4.250 5.253 3.058 1.00 92.00 83 HIS A C 1
ATOM 684 O O . HIS A 1 83 ? -3.859 4.101 3.264 1.00 92.00 83 HIS A O 1
ATOM 690 N N . ALA A 1 84 ? -4.907 5.591 1.945 1.00 92.31 84 ALA A N 1
ATOM 691 C CA . ALA A 1 84 ? -5.180 4.638 0.869 1.00 92.31 84 ALA A CA 1
ATOM 692 C C . ALA A 1 84 ? -3.888 4.106 0.222 1.00 92.31 84 ALA A C 1
ATOM 694 O O . ALA A 1 84 ? -3.758 2.908 -0.028 1.00 92.31 84 ALA A O 1
ATOM 695 N N . ASN A 1 85 ? -2.907 4.972 -0.030 1.00 93.81 85 ASN A N 1
ATOM 696 C CA . ASN A 1 85 ? -1.632 4.566 -0.616 1.00 93.81 85 ASN A CA 1
ATOM 697 C C . ASN A 1 85 ? -0.807 3.690 0.341 1.00 93.81 85 ASN A C 1
ATOM 699 O O . ASN A 1 85 ? -0.219 2.700 -0.097 1.00 93.81 85 ASN A O 1
ATOM 703 N N . ARG A 1 86 ? -0.827 3.978 1.650 1.00 94.12 86 ARG A N 1
ATOM 704 C CA . ARG A 1 86 ? -0.169 3.155 2.681 1.00 94.12 86 ARG A CA 1
ATOM 705 C C . ARG A 1 86 ? -0.706 1.727 2.720 1.00 94.12 86 ARG A C 1
ATOM 707 O O . ARG A 1 86 ? 0.097 0.802 2.743 1.00 94.12 86 ARG A O 1
ATOM 714 N N . ILE A 1 87 ? -2.026 1.516 2.665 1.00 94.56 87 ILE A N 1
ATOM 715 C CA . ILE A 1 87 ? -2.561 0.143 2.685 1.00 94.56 87 ILE A CA 1
ATOM 716 C C . ILE A 1 87 ? -2.247 -0.627 1.401 1.00 94.56 87 ILE A C 1
ATOM 718 O O . ILE A 1 87 ? -1.955 -1.818 1.462 1.00 94.56 87 ILE A O 1
ATOM 722 N N . VAL A 1 88 ? -2.219 0.048 0.246 1.00 93.75 88 VAL A N 1
ATOM 723 C CA . VAL A 1 88 ? -1.766 -0.552 -1.024 1.00 93.75 88 VAL A CA 1
ATOM 724 C C . VAL A 1 88 ? -0.292 -0.957 -0.939 1.00 93.75 88 VAL A C 1
ATOM 726 O O . VAL A 1 88 ? 0.075 -2.049 -1.368 1.00 93.75 88 VAL A O 1
ATOM 729 N N . TYR A 1 89 ? 0.548 -0.103 -0.353 1.00 93.50 89 TYR A N 1
ATOM 730 C CA . TYR A 1 89 ? 1.962 -0.387 -0.123 1.00 93.50 89 TYR A CA 1
ATOM 731 C C . TYR A 1 89 ? 2.170 -1.579 0.828 1.00 93.50 89 TYR A C 1
ATOM 733 O O . TYR A 1 89 ? 2.949 -2.482 0.524 1.00 93.50 89 TYR A O 1
ATOM 741 N N . LEU A 1 90 ? 1.436 -1.637 1.945 1.00 93.88 90 LEU A N 1
ATOM 742 C CA . LEU A 1 90 ? 1.486 -2.774 2.871 1.00 93.88 90 LEU A CA 1
ATOM 743 C C . LEU A 1 90 ? 1.038 -4.069 2.190 1.00 93.88 90 LEU A C 1
ATOM 745 O O . LEU A 1 90 ? 1.688 -5.098 2.352 1.00 93.88 90 LEU A O 1
ATOM 749 N N . PHE A 1 91 ? -0.009 -4.017 1.365 1.00 93.06 91 PHE A N 1
ATOM 750 C CA . PHE A 1 91 ? -0.438 -5.168 0.573 1.00 93.06 91 PHE A CA 1
ATOM 751 C C . PHE A 1 91 ? 0.646 -5.638 -0.411 1.00 93.06 91 PHE A C 1
ATOM 753 O O . PHE A 1 91 ? 0.846 -6.838 -0.580 1.00 93.06 91 PHE A O 1
ATOM 760 N N . ALA A 1 92 ? 1.411 -4.718 -1.002 1.00 90.19 92 ALA A N 1
ATOM 761 C CA . ALA A 1 92 ? 2.562 -5.080 -1.825 1.00 90.19 92 ALA A CA 1
ATOM 762 C C . ALA A 1 92 ? 3.663 -5.798 -1.028 1.00 90.19 92 ALA A C 1
ATOM 764 O O . ALA A 1 92 ? 4.216 -6.784 -1.514 1.00 90.19 92 ALA A O 1
ATOM 765 N N . LYS A 1 93 ? 3.955 -5.351 0.204 1.00 89.69 93 LYS A N 1
ATOM 766 C CA . LYS A 1 93 ? 4.888 -6.048 1.109 1.00 89.69 93 LYS A CA 1
ATOM 767 C C . LYS A 1 93 ? 4.398 -7.453 1.459 1.00 89.69 93 LYS A C 1
ATOM 769 O O . LYS A 1 93 ? 5.200 -8.379 1.437 1.00 89.69 93 LYS A O 1
ATOM 774 N N . VAL A 1 94 ? 3.095 -7.612 1.725 1.00 90.31 94 VAL A N 1
ATOM 775 C CA . VAL A 1 94 ? 2.473 -8.931 1.944 1.00 90.31 94 VAL A CA 1
ATOM 776 C C . VAL A 1 94 ? 2.775 -9.826 0.749 1.00 90.31 94 VAL A C 1
ATOM 778 O O . VAL A 1 94 ? 3.348 -10.896 0.909 1.00 90.31 94 VAL A O 1
ATOM 781 N N . LEU A 1 95 ? 2.455 -9.363 -0.458 1.00 86.50 95 LEU A N 1
ATOM 782 C CA . LEU A 1 95 ? 2.666 -10.133 -1.677 1.00 86.50 95 LEU A CA 1
ATOM 783 C C . LEU A 1 95 ? 4.131 -10.550 -1.876 1.00 86.50 95 LEU A C 1
ATOM 785 O O . LEU A 1 95 ? 4.365 -11.723 -2.151 1.00 86.50 95 LEU A O 1
ATOM 789 N N . LYS A 1 96 ? 5.099 -9.652 -1.646 1.00 83.44 96 LYS A N 1
ATOM 790 C CA . LYS A 1 96 ? 6.532 -9.990 -1.728 1.00 83.44 96 LYS A CA 1
ATOM 791 C C . LYS A 1 96 ? 6.954 -11.091 -0.748 1.00 83.44 96 LYS A C 1
ATOM 793 O O . LYS A 1 96 ? 7.689 -11.981 -1.147 1.00 83.44 96 LYS A O 1
ATOM 798 N N . LEU A 1 97 ? 6.461 -11.065 0.494 1.00 84.06 97 LEU A N 1
ATOM 799 C CA . LEU A 1 97 ? 6.744 -12.126 1.472 1.00 84.06 97 LEU A CA 1
ATOM 800 C C . LEU A 1 97 ? 6.037 -13.447 1.131 1.00 84.06 97 LEU A C 1
ATOM 802 O O . LEU A 1 97 ? 6.530 -14.519 1.466 1.00 84.06 97 LEU A O 1
ATOM 806 N N . PHE A 1 98 ? 4.869 -13.386 0.483 1.00 83.00 98 PHE A N 1
ATOM 807 C CA . PHE A 1 98 ? 4.117 -14.579 0.085 1.00 83.00 98 PHE A CA 1
ATOM 808 C C . PHE A 1 98 ? 4.731 -15.309 -1.116 1.00 83.00 98 PHE A C 1
ATOM 810 O O . PHE A 1 98 ? 4.624 -16.534 -1.184 1.00 83.00 98 PHE A O 1
ATOM 817 N N . PHE A 1 99 ? 5.355 -14.589 -2.053 1.00 78.19 99 PHE A N 1
ATOM 818 C CA . PHE A 1 99 ? 6.102 -15.194 -3.158 1.00 78.19 99 PHE A CA 1
ATOM 819 C C . PHE A 1 99 ? 7.503 -14.571 -3.239 1.00 78.19 99 PHE A C 1
ATOM 821 O O . PHE A 1 99 ? 7.705 -13.626 -4.012 1.00 78.19 99 PHE A O 1
ATOM 828 N N . PRO A 1 100 ? 8.456 -15.074 -2.432 1.00 71.44 100 PRO A N 1
ATOM 829 C CA . PRO A 1 100 ? 9.824 -14.575 -2.439 1.00 71.44 100 PRO A CA 1
ATOM 830 C C . PRO A 1 100 ? 10.478 -14.807 -3.807 1.00 71.44 100 PRO A C 1
ATOM 832 O O . PRO A 1 100 ? 10.258 -15.842 -4.444 1.00 71.44 100 PRO A O 1
ATOM 835 N N . GLU A 1 101 ? 11.285 -13.847 -4.262 1.00 66.12 101 GLU A N 1
ATOM 836 C CA . GLU A 1 101 ? 12.150 -14.033 -5.432 1.00 66.12 101 GLU A CA 1
ATOM 837 C C . GLU A 1 101 ? 13.261 -15.032 -5.077 1.00 66.12 101 GLU A C 1
ATOM 839 O O . GLU A 1 101 ? 13.976 -14.853 -4.094 1.00 66.12 101 GLU A O 1
ATOM 844 N N . ASP A 1 102 ? 13.345 -16.116 -5.850 1.00 56.97 102 ASP A N 1
ATOM 845 C CA . ASP A 1 102 ? 14.381 -17.156 -5.873 1.00 56.97 102 ASP A CA 1
ATOM 846 C C . ASP A 1 102 ? 15.325 -17.246 -4.648 1.00 56.97 102 ASP A C 1
ATOM 848 O O . ASP A 1 102 ? 16.511 -16.929 -4.699 1.00 56.97 102 ASP A O 1
ATOM 852 N N . GLY A 1 103 ? 14.805 -17.819 -3.556 1.00 55.03 103 GLY A N 1
ATOM 853 C CA . GLY A 1 103 ? 15.527 -18.830 -2.769 1.00 55.03 103 GLY A CA 1
ATOM 854 C C . GLY A 1 103 ? 16.541 -18.384 -1.709 1.00 55.03 103 GLY A C 1
ATOM 855 O O . GLY A 1 103 ? 17.236 -19.251 -1.179 1.00 55.03 103 GLY A O 1
ATOM 856 N N . ILE A 1 104 ? 16.636 -17.099 -1.356 1.00 51.34 104 ILE A N 1
ATOM 857 C CA . ILE A 1 104 ? 17.603 -16.617 -0.348 1.00 51.34 104 ILE A CA 1
ATOM 858 C C . ILE A 1 104 ? 16.897 -15.846 0.772 1.00 51.34 104 ILE A C 1
ATOM 860 O O . ILE A 1 104 ? 17.235 -14.708 1.073 1.00 51.34 104 ILE A O 1
ATOM 864 N N . GLU A 1 105 ? 15.916 -16.462 1.426 1.00 57.34 105 GLU A N 1
ATOM 865 C CA . GLU A 1 105 ? 15.400 -15.936 2.692 1.00 57.34 105 GLU A CA 1
ATOM 866 C C . GLU A 1 105 ? 15.498 -17.020 3.761 1.00 57.34 105 GLU A C 1
ATOM 868 O O . GLU A 1 105 ? 14.930 -18.108 3.645 1.00 57.34 105 GLU A O 1
ATOM 873 N N . SER A 1 106 ? 16.282 -16.742 4.806 1.00 60.19 106 SER A N 1
ATOM 874 C CA . SER A 1 106 ? 16.330 -17.602 5.984 1.00 60.19 106 SER A CA 1
ATOM 875 C C . SER A 1 106 ? 14.938 -17.620 6.629 1.00 60.19 106 SER A C 1
ATOM 877 O O . SER A 1 106 ? 14.361 -16.547 6.820 1.00 60.19 106 SER A O 1
ATOM 879 N N . PRO A 1 107 ? 14.398 -18.786 7.033 1.00 61.50 107 PRO A N 1
ATOM 880 C CA . PRO A 1 107 ? 13.079 -18.877 7.665 1.00 61.50 107 PRO A CA 1
ATOM 881 C C . PRO A 1 107 ? 12.900 -17.907 8.843 1.00 61.50 107 PRO A C 1
ATOM 883 O O . PRO A 1 107 ? 11.825 -17.341 9.030 1.00 61.50 107 PRO A O 1
ATOM 886 N N . THR A 1 108 ? 13.970 -17.657 9.600 1.00 63.38 108 THR A N 1
ATOM 887 C CA . THR A 1 108 ? 13.975 -16.725 10.734 1.00 63.38 108 THR A CA 1
ATOM 888 C C . THR A 1 108 ? 13.797 -15.265 10.310 1.00 63.38 108 THR A C 1
ATOM 890 O O . THR A 1 108 ? 13.137 -14.512 11.017 1.00 63.38 108 THR A O 1
ATOM 893 N N . ASP A 1 109 ? 14.347 -14.868 9.161 1.00 73.44 109 ASP A N 1
ATOM 894 C CA . ASP A 1 109 ? 14.249 -13.497 8.636 1.00 73.44 109 ASP A CA 1
ATOM 895 C C . ASP A 1 109 ? 12.848 -13.226 8.057 1.00 73.44 109 ASP A C 1
ATOM 897 O O . ASP A 1 109 ? 12.265 -12.160 8.238 1.00 73.44 109 ASP A O 1
ATOM 901 N N . SER A 1 110 ? 12.230 -14.255 7.465 1.00 78.06 110 SER A N 1
ATOM 902 C CA . SER A 1 110 ? 10.846 -14.168 6.985 1.00 78.06 110 SER A CA 1
ATOM 903 C C . SER A 1 110 ? 9.826 -14.018 8.125 1.00 78.06 110 SER A C 1
ATOM 905 O O . SER A 1 110 ? 8.852 -13.274 7.998 1.00 78.06 110 SER A O 1
ATOM 907 N N . ALA A 1 111 ? 10.057 -14.676 9.269 1.00 84.94 111 ALA A N 1
ATOM 908 C CA . ALA A 1 111 ? 9.163 -14.611 10.424 1.00 84.94 111 ALA A CA 1
ATOM 909 C C . ALA A 1 111 ? 9.168 -13.217 11.070 1.00 84.94 111 ALA A C 1
ATOM 911 O O . ALA A 1 111 ? 8.104 -12.641 11.306 1.00 84.94 111 ALA A O 1
ATOM 912 N N . THR A 1 112 ? 10.352 -12.638 11.288 1.00 89.00 112 THR A N 1
ATOM 913 C CA . THR A 1 112 ? 10.492 -11.274 11.824 1.00 89.00 112 THR A CA 1
ATOM 914 C C . THR A 1 112 ? 9.939 -10.228 10.852 1.00 89.00 112 THR A C 1
ATOM 916 O O . THR A 1 112 ? 9.307 -9.256 11.280 1.00 89.00 112 THR A O 1
ATOM 919 N N . ALA A 1 113 ? 10.112 -10.429 9.540 1.00 88.38 113 ALA A N 1
ATOM 920 C CA . ALA A 1 113 ? 9.516 -9.577 8.516 1.00 88.38 113 ALA A CA 1
ATOM 921 C C . ALA A 1 113 ? 7.980 -9.621 8.547 1.00 88.38 113 ALA A C 1
ATOM 923 O O . ALA A 1 113 ? 7.343 -8.566 8.439 1.00 88.38 113 ALA A O 1
ATOM 924 N N . TRP A 1 114 ? 7.385 -10.803 8.754 1.00 91.81 114 TRP A N 1
ATOM 925 C CA . TRP A 1 114 ? 5.939 -10.944 8.943 1.00 91.81 114 TRP A CA 1
ATOM 926 C C . TRP A 1 114 ? 5.490 -10.204 10.205 1.00 91.81 114 TRP A C 1
ATOM 928 O O . TRP A 1 114 ? 4.632 -9.332 10.122 1.00 91.81 114 TRP A O 1
ATOM 938 N N . GLU A 1 115 ? 6.108 -10.450 11.360 1.00 93.62 115 GLU A N 1
ATOM 939 C CA . GLU A 1 115 ? 5.747 -9.776 12.619 1.00 93.62 115 GLU A CA 1
ATOM 940 C C . GLU A 1 115 ? 5.771 -8.246 12.491 1.00 93.62 115 GLU A C 1
ATOM 942 O O . GLU A 1 115 ? 4.822 -7.564 12.892 1.00 93.62 115 GLU A O 1
ATOM 947 N N . LYS A 1 116 ? 6.816 -7.702 11.856 1.00 93.56 116 LYS A N 1
ATOM 948 C CA . LYS A 1 116 ? 6.909 -6.268 11.566 1.00 93.56 116 LYS A CA 1
ATOM 949 C C . LYS 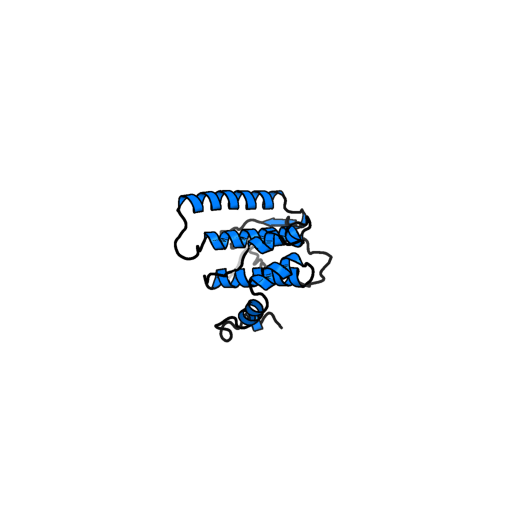A 1 116 ? 5.776 -5.802 10.653 1.00 93.56 116 LYS A C 1
ATOM 951 O O . LYS A 1 116 ? 5.161 -4.774 10.920 1.00 93.56 116 LYS A O 1
ATOM 956 N N . LEU A 1 117 ? 5.478 -6.549 9.591 1.00 94.31 117 LEU A N 1
ATOM 957 C CA . LEU A 1 117 ? 4.399 -6.210 8.665 1.00 94.31 117 LEU A CA 1
ATOM 958 C C . LEU A 1 117 ? 3.023 -6.249 9.339 1.00 94.31 117 LEU A C 1
ATOM 960 O O . LEU A 1 117 ? 2.197 -5.373 9.089 1.00 94.31 117 LEU A O 1
ATOM 964 N N . GLN A 1 118 ? 2.780 -7.219 10.218 1.00 95.44 118 GLN A N 1
ATOM 965 C CA . GLN A 1 118 ? 1.559 -7.279 11.016 1.00 95.44 118 GLN A CA 1
ATOM 966 C C . GLN A 1 118 ? 1.442 -6.049 11.921 1.00 95.44 118 GLN A C 1
ATOM 968 O O . GLN A 1 118 ? 0.385 -5.419 11.959 1.00 95.44 118 GLN A O 1
ATOM 973 N N . ALA A 1 119 ? 2.527 -5.663 12.599 1.00 96.56 119 ALA A N 1
ATOM 974 C CA . ALA A 1 119 ? 2.550 -4.452 13.413 1.00 96.56 119 ALA A CA 1
ATOM 975 C C . ALA A 1 119 ? 2.264 -3.189 12.577 1.00 96.56 119 ALA A C 1
ATOM 977 O O . ALA A 1 119 ? 1.449 -2.363 12.990 1.00 96.56 119 ALA A O 1
ATOM 978 N N . ASP A 1 120 ? 2.862 -3.067 11.385 1.00 95.00 120 ASP A N 1
ATOM 979 C CA . ASP A 1 120 ? 2.614 -1.954 10.459 1.00 95.00 120 ASP A CA 1
ATOM 980 C C . ASP A 1 120 ? 1.126 -1.882 10.040 1.00 95.00 120 ASP A C 1
ATOM 982 O O . ASP A 1 120 ? 0.534 -0.799 9.994 1.00 95.00 120 ASP A O 1
ATOM 986 N N . VAL A 1 121 ? 0.493 -3.031 9.765 1.00 96.31 121 VAL A N 1
ATOM 987 C CA . VAL A 1 121 ? -0.937 -3.118 9.408 1.00 96.31 121 VAL A CA 1
ATOM 988 C C . VAL A 1 121 ? -1.837 -2.719 10.578 1.00 96.31 121 VAL A C 1
ATOM 990 O O . VAL A 1 121 ? -2.805 -1.984 10.378 1.00 96.31 121 VAL A O 1
ATOM 993 N N . GLU A 1 122 ? -1.516 -3.146 11.798 1.00 96.31 122 GLU A N 1
ATOM 994 C CA . GLU A 1 122 ? -2.267 -2.766 13.000 1.00 96.31 122 GLU A CA 1
ATOM 995 C C . GLU A 1 122 ? -2.151 -1.268 13.309 1.00 96.31 122 GLU A C 1
ATOM 997 O O . GLU A 1 122 ? -3.134 -0.620 13.685 1.00 96.31 122 GLU A O 1
ATOM 1002 N N . VAL A 1 123 ? -0.961 -0.688 13.119 1.00 95.38 123 VAL A N 1
ATOM 1003 C CA . VAL A 1 123 ? -0.751 0.765 13.213 1.00 95.38 123 VAL A CA 1
ATOM 1004 C C . VAL A 1 123 ? -1.641 1.485 12.206 1.00 95.38 123 VAL A C 1
ATOM 1006 O O . VAL A 1 123 ? -2.438 2.335 12.605 1.00 95.38 123 VAL A O 1
ATOM 1009 N N . TRP A 1 124 ? -1.592 1.084 10.933 1.00 94.75 124 TRP A N 1
ATOM 1010 C CA . TRP A 1 124 ? -2.444 1.666 9.897 1.00 94.75 124 TRP A CA 1
ATOM 1011 C C . TRP A 1 124 ? -3.937 1.543 10.236 1.00 94.75 124 TRP A C 1
ATOM 1013 O O . TRP A 1 124 ? -4.690 2.506 10.090 1.00 94.75 124 TRP A O 1
ATOM 1023 N N . TYR A 1 125 ? -4.379 0.381 10.727 1.00 93.00 125 TYR A N 1
ATOM 1024 C CA . TYR A 1 125 ? -5.783 0.139 11.060 1.00 93.00 125 TYR A CA 1
ATOM 1025 C C . TYR A 1 125 ? -6.284 1.043 12.191 1.00 93.00 125 TYR A C 1
ATOM 1027 O O . TYR A 1 125 ? -7.432 1.499 12.148 1.00 93.00 125 TYR A O 1
ATOM 1035 N N . ARG A 1 126 ? -5.432 1.307 13.188 1.00 93.00 126 ARG A N 1
ATOM 1036 C CA . ARG A 1 126 ? -5.730 2.202 14.314 1.00 93.00 126 ARG A CA 1
ATOM 1037 C C . ARG A 1 126 ? -5.729 3.674 13.905 1.00 93.00 126 ARG A C 1
ATOM 1039 O O . ARG A 1 126 ? -6.534 4.438 14.429 1.00 93.00 126 ARG A O 1
ATOM 1046 N N . GLU A 1 127 ? -4.836 4.062 13.001 1.00 91.88 127 GLU A N 1
ATOM 1047 C CA . GLU A 1 127 ? -4.658 5.453 12.564 1.00 91.88 127 GLU A CA 1
ATOM 1048 C C . GLU A 1 127 ? -5.589 5.860 11.416 1.00 91.88 127 GLU A C 1
ATOM 1050 O O . GLU A 1 127 ? -5.685 7.046 11.102 1.00 91.88 127 GLU A O 1
ATOM 1055 N N . LYS A 1 128 ? -6.299 4.905 10.798 1.00 89.06 128 LYS A N 1
ATOM 1056 C CA . LYS A 1 128 ? -7.131 5.186 9.625 1.00 89.06 128 LYS A CA 1
ATOM 1057 C C . LYS A 1 128 ? -8.155 6.309 9.893 1.00 89.06 128 LYS A C 1
ATOM 1059 O O . LYS A 1 128 ? -8.833 6.298 10.928 1.00 89.06 128 LYS A O 1
ATOM 1064 N N . PRO A 1 129 ? -8.345 7.236 8.940 1.00 89.12 129 PRO A N 1
ATOM 1065 C CA . PRO A 1 129 ? -9.311 8.314 9.066 1.00 89.12 129 PRO A CA 1
ATOM 1066 C C . PRO A 1 129 ? -10.742 7.800 9.226 1.00 89.12 129 PRO A C 1
ATOM 1068 O O . PRO A 1 129 ? -11.102 6.708 8.778 1.00 89.12 129 PRO A O 1
ATOM 1071 N N . ILE A 1 130 ? -11.604 8.636 9.808 1.00 87.81 130 ILE A N 1
ATOM 1072 C CA . ILE A 1 130 ? -13.025 8.315 10.004 1.00 87.81 130 ILE A CA 1
ATOM 1073 C C . ILE A 1 130 ? -13.762 8.027 8.686 1.00 87.81 130 ILE A C 1
ATOM 1075 O O . ILE A 1 130 ? -14.731 7.272 8.691 1.00 87.81 130 ILE A O 1
ATOM 1079 N N . SER A 1 131 ? -13.288 8.567 7.559 1.00 87.19 131 SER A N 1
ATOM 1080 C CA . SER A 1 131 ? -13.820 8.303 6.216 1.00 87.19 131 SER A CA 1
ATOM 1081 C C . SER A 1 131 ? -13.669 6.842 5.774 1.00 87.19 131 SER A C 1
ATOM 1083 O O . SER A 1 131 ? -14.468 6.357 4.976 1.00 87.19 131 SER A O 1
ATOM 1085 N N . PHE A 1 132 ? -12.712 6.100 6.342 1.00 86.62 132 PHE A N 1
ATOM 1086 C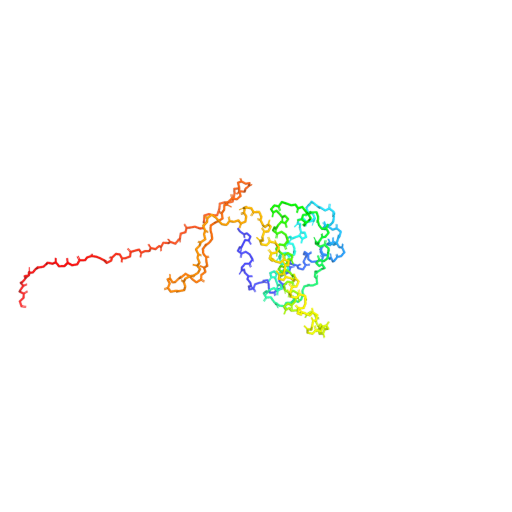 CA . PHE A 1 132 ? -12.530 4.662 6.111 1.00 86.62 132 PHE A CA 1
ATOM 1087 C C . PHE A 1 132 ? -13.430 3.800 7.005 1.00 86.62 132 PHE A C 1
ATOM 1089 O O . PHE A 1 132 ? -13.420 2.569 6.895 1.00 86.62 132 PHE A O 1
ATOM 1096 N N . ARG A 1 133 ? -14.203 4.407 7.913 1.00 87.25 133 ARG A N 1
ATOM 1097 C CA . ARG A 1 133 ? -15.147 3.676 8.756 1.00 87.25 133 ARG A CA 1
ATOM 1098 C C . ARG A 1 133 ? -16.471 3.499 8.007 1.00 87.25 133 ARG A C 1
ATOM 1100 O O . ARG A 1 133 ? -17.070 4.495 7.602 1.00 87.25 133 ARG A O 1
ATOM 1107 N N . PRO A 1 134 ? -16.968 2.260 7.860 1.00 88.69 134 PRO A N 1
ATOM 1108 C CA . PRO A 1 134 ? -18.273 2.046 7.259 1.00 88.69 134 PRO A CA 1
ATOM 1109 C C . PRO A 1 134 ? -19.375 2.674 8.122 1.00 88.69 134 PRO A C 1
ATOM 1111 O O . PRO A 1 134 ? -19.321 2.636 9.352 1.00 88.69 134 PRO A O 1
ATOM 1114 N N . LEU A 1 135 ? -20.393 3.225 7.463 1.00 90.12 135 LEU A N 1
ATOM 1115 C CA . LEU A 1 135 ? -21.645 3.676 8.074 1.00 90.12 135 LEU A CA 1
ATOM 1116 C C . LEU A 1 135 ? -22.464 2.493 8.599 1.00 90.12 135 LEU A C 1
ATOM 1118 O O . LEU A 1 135 ? -23.176 2.614 9.591 1.00 90.12 135 LEU A O 1
ATOM 1122 N N . PHE A 1 136 ? -22.350 1.351 7.924 1.00 91.50 136 PHE A N 1
ATOM 1123 C CA . PHE A 1 136 ? -22.999 0.104 8.293 1.00 91.50 136 PHE A CA 1
ATOM 1124 C C . PHE A 1 136 ? -22.058 -1.065 8.019 1.00 91.50 136 PHE A C 1
ATOM 1126 O O . PHE A 1 136 ? -21.448 -1.133 6.950 1.00 91.50 136 PHE A O 1
ATOM 1133 N N . TYR A 1 137 ? -21.956 -1.977 8.981 1.00 92.31 137 TYR A N 1
ATOM 1134 C CA . TYR A 1 137 ? -21.202 -3.216 8.859 1.00 92.31 137 TYR A CA 1
ATOM 1135 C C . TYR A 1 137 ? -22.082 -4.386 9.288 1.00 92.31 137 TYR A C 1
ATOM 1137 O O . TYR A 1 137 ? -22.570 -4.423 10.417 1.00 92.31 137 TYR A O 1
ATOM 1145 N N . GLU A 1 138 ? -22.232 -5.359 8.400 1.00 92.38 138 GLU A N 1
ATOM 1146 C CA . GLU A 1 138 ? -22.832 -6.651 8.698 1.00 92.38 138 GLU A CA 1
ATOM 1147 C C . GLU A 1 138 ? -21.825 -7.756 8.380 1.00 92.38 138 GLU A C 1
ATOM 1149 O O . GLU A 1 138 ? -21.220 -7.783 7.306 1.00 92.38 138 GLU A O 1
ATOM 1154 N N . LYS A 1 139 ? -21.629 -8.671 9.331 1.00 93.25 139 LYS A N 1
ATOM 1155 C CA . LYS A 1 139 ? -20.706 -9.797 9.177 1.00 93.25 139 LYS A CA 1
ATOM 1156 C C . LYS A 1 139 ? -21.237 -10.790 8.136 1.00 93.25 139 LYS A C 1
ATOM 1158 O O . LYS A 1 139 ? -22.444 -10.931 7.966 1.00 93.25 139 LYS A O 1
ATOM 1163 N N . ALA A 1 140 ? -20.324 -11.508 7.484 1.00 93.25 140 ALA A N 1
ATOM 1164 C CA . ALA A 1 140 ? -20.677 -12.666 6.672 1.00 93.25 140 ALA A CA 1
ATOM 1165 C C . ALA A 1 140 ? -21.468 -13.698 7.497 1.00 93.25 140 ALA A C 1
ATOM 1167 O O . ALA A 1 140 ? -21.108 -14.011 8.635 1.00 93.25 140 ALA A O 1
ATOM 1168 N N . ASP A 1 141 ? -22.522 -14.233 6.894 1.00 92.88 141 ASP A N 1
ATOM 1169 C CA . ASP A 1 141 ? -23.422 -15.232 7.448 1.00 92.88 141 ASP A CA 1
ATOM 1170 C C . ASP A 1 141 ? -23.743 -16.276 6.372 1.00 92.88 141 ASP A C 1
ATOM 1172 O O . ASP A 1 141 ? -24.654 -16.120 5.557 1.00 92.88 141 ASP A O 1
ATOM 1176 N N . VAL A 1 142 ? -22.962 -17.356 6.367 1.00 92.88 142 VAL A N 1
ATOM 1177 C CA . VAL A 1 142 ? -23.099 -18.454 5.399 1.00 92.88 142 VAL A CA 1
ATOM 1178 C C . VAL A 1 142 ? -24.438 -19.183 5.561 1.00 92.88 142 VAL A C 1
ATOM 1180 O O . VAL A 1 142 ? -24.992 -19.658 4.574 1.00 92.88 142 VAL A O 1
ATOM 1183 N N . VAL A 1 143 ? -24.996 -19.228 6.777 1.00 93.62 143 VAL A N 1
ATOM 1184 C CA . VAL A 1 143 ? -26.267 -19.915 7.068 1.00 93.62 143 VAL A CA 1
ATOM 1185 C C . VAL A 1 143 ? -27.438 -19.194 6.406 1.00 93.62 143 VAL A C 1
ATOM 1187 O O . VAL A 1 143 ? -28.378 -19.831 5.941 1.00 93.62 143 VAL A O 1
ATOM 1190 N N . ARG A 1 144 ? -27.372 -17.862 6.328 1.00 89.44 144 ARG A N 1
ATOM 1191 C CA . ARG A 1 144 ? -28.390 -17.022 5.679 1.00 89.44 144 ARG A CA 1
ATOM 1192 C C . ARG A 1 144 ? -28.052 -16.691 4.222 1.00 89.44 144 ARG A C 1
ATOM 1194 O O . ARG A 1 144 ? -28.522 -15.672 3.728 1.00 89.44 144 ARG A O 1
ATOM 1201 N N . GLU A 1 145 ? -27.221 -17.505 3.566 1.00 90.38 145 GLU A N 1
ATOM 1202 C CA . GLU A 1 145 ? -26.785 -17.324 2.170 1.00 90.38 145 GLU A CA 1
ATOM 1203 C C . GLU A 1 145 ? -26.069 -15.982 1.904 1.00 90.38 145 GLU A C 1
ATOM 1205 O O . GLU A 1 145 ? -26.112 -15.428 0.806 1.00 90.38 145 GLU A O 1
ATOM 1210 N N . ARG A 1 146 ? -25.367 -15.442 2.910 1.00 88.88 146 ARG A N 1
ATOM 1211 C CA . ARG A 1 146 ? -24.587 -14.195 2.819 1.00 88.88 146 ARG A CA 1
ATOM 1212 C C . ARG A 1 146 ? -23.104 -14.467 3.092 1.00 88.88 146 ARG A C 1
ATOM 1214 O O . ARG A 1 146 ? -22.601 -14.111 4.154 1.00 88.88 146 ARG A O 1
ATOM 1221 N N . PRO A 1 147 ? -22.368 -15.095 2.157 1.00 92.25 147 PRO A N 1
ATOM 1222 C CA . PRO A 1 147 ? -20.989 -15.534 2.392 1.00 92.25 147 PRO A CA 1
ATOM 1223 C C . PRO A 1 147 ? -19.978 -14.388 2.558 1.00 92.25 147 PRO A C 1
ATOM 1225 O O . PRO A 1 147 ? -18.876 -14.618 3.049 1.00 92.25 147 PRO A O 1
ATOM 1228 N N . PHE A 1 148 ? -20.342 -13.158 2.188 1.00 91.38 148 PHE A N 1
ATOM 1229 C CA . PHE A 1 148 ? -19.486 -11.978 2.298 1.00 91.38 148 PHE A CA 1
ATOM 1230 C C . PHE A 1 148 ? -20.075 -10.951 3.272 1.00 91.38 148 PHE A C 1
ATOM 1232 O O . PHE A 1 148 ? -21.299 -10.834 3.371 1.00 91.38 148 PHE A O 1
ATOM 1239 N N . PRO A 1 149 ? -19.229 -10.191 3.990 1.00 93.19 149 PRO A N 1
ATOM 1240 C CA . PRO A 1 149 ? -19.703 -9.097 4.824 1.00 93.19 149 PRO A CA 1
ATOM 1241 C C . PRO A 1 149 ? -20.292 -7.973 3.964 1.00 93.19 149 PRO A C 1
ATOM 1243 O O . PRO A 1 149 ? -19.827 -7.712 2.854 1.00 93.19 149 PRO A O 1
ATOM 1246 N N . THR A 1 150 ? -21.289 -7.272 4.500 1.00 90.25 150 THR A N 1
ATOM 1247 C CA . THR A 1 150 ? -21.857 -6.073 3.871 1.00 90.25 150 THR A CA 1
ATOM 1248 C C . THR A 1 150 ? -21.281 -4.835 4.539 1.00 90.25 150 THR A C 1
ATOM 1250 O O . THR A 1 150 ? -21.358 -4.688 5.757 1.00 90.25 150 THR A O 1
ATOM 1253 N N . LEU A 1 151 ? -20.712 -3.935 3.738 1.00 91.56 151 LEU A N 1
ATOM 1254 C CA . LEU A 1 151 ? -20.176 -2.657 4.196 1.00 91.56 151 LEU A CA 1
ATOM 1255 C C . LEU A 1 151 ? -20.831 -1.526 3.410 1.00 91.56 151 LEU A C 1
ATOM 1257 O O . LEU A 1 151 ? -20.822 -1.546 2.180 1.00 91.56 151 LEU A O 1
ATOM 1261 N N . TRP A 1 152 ? -21.371 -0.526 4.103 1.00 90.31 152 TRP A N 1
ATOM 1262 C CA . TRP A 1 152 ? -21.817 0.717 3.472 1.00 90.31 152 TRP A CA 1
ATOM 1263 C C . TRP A 1 152 ? -20.840 1.825 3.820 1.00 90.31 152 TRP A C 1
ATOM 1265 O O . TRP A 1 152 ? -20.606 2.099 4.993 1.00 90.31 152 TRP A O 1
ATOM 1275 N N . MET A 1 153 ? -20.280 2.468 2.804 1.00 86.38 153 MET A N 1
ATOM 1276 C CA . MET A 1 153 ? -19.332 3.567 2.960 1.00 86.38 153 MET A CA 1
ATOM 1277 C C . MET A 1 153 ? -20.030 4.889 2.651 1.00 86.38 153 MET A C 1
ATOM 1279 O O . MET A 1 153 ? -20.942 4.933 1.822 1.00 86.38 153 MET A O 1
ATOM 1283 N N . ALA A 1 154 ? -19.597 5.973 3.292 1.00 82.69 154 ALA A N 1
ATOM 1284 C CA . ALA A 1 154 ? -19.999 7.301 2.854 1.00 82.69 154 ALA A CA 1
ATOM 1285 C C . ALA A 1 154 ? -19.428 7.546 1.449 1.00 82.69 154 ALA A C 1
ATOM 1287 O O . ALA A 1 154 ? -18.240 7.326 1.212 1.00 82.69 154 ALA A O 1
ATOM 1288 N N . ALA A 1 155 ? -20.271 7.970 0.507 1.00 71.69 155 ALA A N 1
ATOM 1289 C CA . ALA A 1 155 ? -19.782 8.417 -0.788 1.00 71.69 155 ALA A CA 1
ATOM 1290 C C . ALA A 1 155 ? -18.988 9.714 -0.592 1.00 71.69 155 ALA A C 1
ATOM 1292 O O . ALA A 1 155 ? -19.443 10.616 0.111 1.00 71.69 155 ALA A O 1
ATOM 1293 N N . ASP A 1 156 ? -17.816 9.807 -1.218 1.00 63.03 156 ASP A N 1
ATOM 1294 C CA . ASP A 1 156 ? -17.044 11.045 -1.255 1.00 63.03 156 ASP A CA 1
ATOM 1295 C C . ASP A 1 156 ? -17.895 12.148 -1.925 1.00 63.03 156 ASP A C 1
ATOM 1297 O O . ASP A 1 156 ? -18.289 11.985 -3.089 1.00 63.03 156 ASP A O 1
ATOM 1301 N N . PRO A 1 157 ? -18.204 13.267 -1.237 1.00 51.59 157 PRO A N 1
ATOM 1302 C CA . PRO A 1 157 ? -18.988 14.356 -1.818 1.00 51.59 157 PRO A CA 1
ATOM 1303 C C . PRO A 1 157 ? -18.310 15.005 -3.042 1.00 51.59 157 PRO A C 1
ATOM 1305 O O . PRO A 1 157 ? -18.978 15.716 -3.796 1.00 51.59 157 PRO A O 1
ATOM 1308 N N . GLY A 1 158 ? -17.017 14.746 -3.281 1.00 49.22 158 GLY A N 1
ATOM 1309 C CA . GLY A 1 158 ? -16.236 15.284 -4.398 1.00 49.22 158 GLY A CA 1
ATOM 1310 C C . GLY A 1 158 ? -16.348 14.529 -5.727 1.00 49.22 158 GLY A C 1
ATOM 1311 O O . GLY A 1 158 ? -15.822 15.004 -6.735 1.00 49.22 158 GLY A O 1
ATOM 1312 N N . LYS A 1 159 ? -17.030 13.376 -5.790 1.00 42.47 159 LYS A N 1
ATOM 1313 C CA . LYS A 1 159 ? -17.183 12.612 -7.041 1.00 42.47 159 LYS A CA 1
ATOM 1314 C C . LYS A 1 159 ? -18.639 12.244 -7.272 1.00 42.47 159 LYS A C 1
ATOM 1316 O O . LYS A 1 159 ? -19.144 11.265 -6.734 1.00 42.47 159 LYS A O 1
ATOM 1321 N N . LYS A 1 160 ? -19.312 12.979 -8.163 1.00 35.34 160 LYS A N 1
ATOM 1322 C CA . LYS A 1 160 ? -20.560 12.510 -8.784 1.00 35.34 160 LYS A CA 1
ATOM 1323 C C . LYS A 1 160 ? -20.249 11.329 -9.711 1.00 35.34 160 LYS A C 1
ATOM 1325 O O . LYS A 1 160 ? -20.225 11.485 -10.925 1.00 35.34 160 LYS A O 1
ATOM 1330 N N . SER A 1 161 ? -19.992 10.155 -9.140 1.00 34.16 161 SER A N 1
ATOM 1331 C CA . SER A 1 161 ? -20.046 8.889 -9.865 1.00 34.16 161 SER A CA 1
ATOM 1332 C C . SER A 1 161 ? -21.279 8.139 -9.395 1.00 34.16 161 SER A C 1
ATOM 1334 O O . SER A 1 161 ? -21.377 7.724 -8.242 1.00 34.16 161 SER A O 1
ATOM 1336 N N . ALA A 1 162 ? -22.255 8.023 -10.288 1.00 38.38 162 ALA A N 1
ATOM 1337 C CA . ALA A 1 162 ? -23.459 7.247 -10.072 1.00 38.38 162 ALA A CA 1
ATOM 1338 C C . ALA A 1 162 ? -23.095 5.760 -9.957 1.00 38.38 162 ALA A C 1
ATOM 1340 O O . ALA A 1 162 ? -22.999 5.060 -10.960 1.00 38.38 162 ALA A O 1
ATOM 1341 N N . HIS A 1 163 ? -22.919 5.268 -8.733 1.00 33.00 163 HIS A N 1
ATOM 1342 C CA . HIS A 1 163 ? -22.908 3.837 -8.450 1.00 33.00 163 HIS A CA 1
ATOM 1343 C C . HIS A 1 163 ? -23.862 3.555 -7.294 1.00 33.00 163 HIS A C 1
ATOM 1345 O O . HIS A 1 163 ? -23.476 3.411 -6.140 1.00 33.00 163 HIS A O 1
ATOM 1351 N N . SER A 1 164 ? -25.149 3.484 -7.632 1.00 31.89 164 SER A N 1
ATOM 1352 C CA . SER A 1 164 ? -26.099 2.727 -6.828 1.00 31.89 164 SER A CA 1
ATOM 1353 C C . SER A 1 164 ? -25.794 1.247 -7.055 1.00 31.89 164 SER A C 1
ATOM 1355 O O . SER A 1 164 ? -26.114 0.703 -8.108 1.00 31.89 164 SER A O 1
ATOM 1357 N N . CYS A 1 165 ? -25.152 0.599 -6.086 1.00 36.62 165 CYS A N 1
ATOM 1358 C CA . CYS A 1 165 ? -25.232 -0.850 -5.951 1.00 36.62 165 CYS A CA 1
ATOM 1359 C C . CYS A 1 165 ? -26.061 -1.147 -4.703 1.00 36.62 165 CYS A C 1
ATOM 1361 O O . CYS A 1 165 ? -25.541 -1.348 -3.612 1.00 36.62 165 CYS A O 1
ATOM 1363 N N . ALA A 1 166 ? -27.379 -1.092 -4.866 1.00 39.00 166 ALA A N 1
ATOM 1364 C CA . ALA A 1 166 ? -28.316 -1.652 -3.908 1.00 39.00 166 ALA A CA 1
ATOM 1365 C C . ALA A 1 166 ? -29.550 -2.138 -4.666 1.00 39.00 166 ALA A C 1
ATOM 1367 O O . ALA A 1 166 ? -30.496 -1.381 -4.867 1.00 39.00 166 ALA A O 1
ATOM 1368 N N . LYS A 1 167 ? -29.53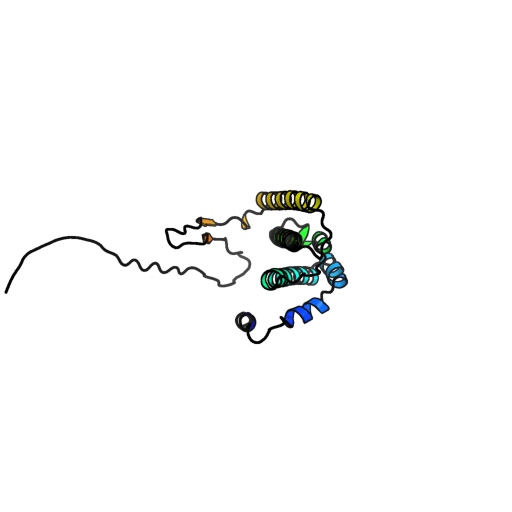6 -3.405 -5.088 1.00 30.00 167 LYS A N 1
ATOM 1369 C CA . LYS A 1 167 ? -30.758 -4.200 -5.269 1.00 30.00 167 LYS A CA 1
ATOM 1370 C C . LYS A 1 167 ? -30.477 -5.660 -4.919 1.00 30.00 167 LYS A C 1
ATOM 1372 O O . LYS A 1 167 ? -30.292 -6.487 -5.802 1.00 30.00 167 LYS A O 1
ATOM 1377 N N . SER A 1 168 ? -30.508 -5.990 -3.632 1.00 32.91 168 SER A N 1
ATOM 1378 C CA . SER A 1 168 ? -30.972 -7.313 -3.215 1.00 32.91 168 SER A CA 1
ATOM 1379 C C . SER A 1 168 ? -32.503 -7.270 -3.217 1.00 32.91 168 SER A C 1
ATOM 1381 O O . SER A 1 168 ? -33.137 -6.723 -2.319 1.00 32.91 168 SER A O 1
ATOM 1383 N N . LYS A 1 169 ? -33.122 -7.791 -4.282 1.00 28.98 169 LYS A N 1
ATOM 1384 C CA . LYS A 1 169 ? -34.543 -8.156 -4.243 1.00 28.98 169 LYS A CA 1
ATOM 1385 C C . LYS A 1 169 ? -34.646 -9.431 -3.409 1.00 28.98 169 LYS A C 1
ATOM 1387 O O . LYS A 1 169 ? -34.393 -10.517 -3.917 1.00 28.98 169 LYS A O 1
ATOM 1392 N N . THR A 1 170 ? -35.003 -9.308 -2.137 1.00 33.88 170 THR A N 1
ATOM 1393 C CA . THR A 1 170 ? -35.576 -10.429 -1.390 1.00 33.88 170 THR A CA 1
ATOM 1394 C C . THR A 1 170 ? -37.039 -10.552 -1.797 1.00 33.88 170 THR A C 1
ATOM 1396 O O . THR A 1 170 ? -37.884 -9.766 -1.374 1.00 33.88 170 THR A O 1
ATOM 1399 N N . GLU A 1 171 ? -37.315 -11.507 -2.682 1.00 27.75 171 GLU A N 1
ATOM 1400 C CA . GLU A 1 171 ? -38.659 -11.967 -3.026 1.00 27.75 171 GLU A CA 1
ATOM 1401 C C . GLU A 1 171 ? -39.243 -12.690 -1.801 1.00 27.75 171 GLU A C 1
ATOM 1403 O O . GLU A 1 171 ? -39.035 -13.884 -1.585 1.00 27.75 171 GLU A O 1
ATOM 1408 N N . THR A 1 172 ? -39.939 -11.950 -0.941 1.00 33.78 172 THR A N 1
ATOM 1409 C CA . THR A 1 172 ? -40.666 -12.512 0.198 1.00 33.78 172 THR A CA 1
ATOM 1410 C C . THR A 1 172 ? -41.890 -13.264 -0.327 1.00 33.78 172 THR A C 1
ATOM 1412 O O . THR A 1 172 ? -42.979 -12.702 -0.436 1.00 33.78 172 THR A O 1
ATOM 1415 N N . ARG A 1 173 ? -41.744 -14.553 -0.660 1.00 30.73 173 ARG A N 1
ATOM 1416 C CA . ARG A 1 173 ? -42.900 -15.438 -0.861 1.00 30.73 173 ARG A CA 1
ATOM 1417 C C . ARG A 1 173 ? -43.518 -15.723 0.508 1.00 30.73 173 ARG A C 1
ATOM 1419 O O . ARG A 1 173 ? -43.172 -16.693 1.177 1.00 30.73 173 ARG A O 1
ATOM 1426 N N . GLY A 1 174 ? -44.394 -14.817 0.938 1.00 30.75 174 GLY A N 1
ATOM 1427 C CA . GLY A 1 174 ? -45.172 -14.940 2.162 1.00 30.75 174 GLY A CA 1
ATOM 1428 C C . GLY A 1 174 ? -45.960 -16.249 2.182 1.00 30.75 174 GLY A C 1
ATOM 1429 O O . GLY A 1 174 ? -46.797 -16.504 1.318 1.00 30.75 174 GLY A O 1
ATOM 1430 N N . ARG A 1 175 ? -45.682 -17.082 3.186 1.00 37.97 175 ARG A N 1
ATOM 1431 C CA . ARG A 1 175 ? -46.618 -18.075 3.709 1.00 37.97 175 ARG A CA 1
ATOM 1432 C C . ARG A 1 175 ? -47.213 -17.512 4.997 1.00 37.97 175 ARG A C 1
ATOM 1434 O O . ARG A 1 175 ? -46.497 -17.327 5.974 1.00 37.97 175 ARG A O 1
ATOM 1441 N N . SER A 1 176 ? -48.519 -17.300 4.987 1.00 30.27 176 SER A N 1
ATOM 1442 C CA . SER A 1 176 ? -49.394 -17.159 6.155 1.00 30.27 176 SER A CA 1
ATOM 1443 C C . SER A 1 176 ? -50.816 -17.429 5.662 1.00 30.27 176 SER A C 1
ATOM 1445 O O . SER A 1 176 ? -51.149 -16.963 4.580 1.00 30.27 176 SER A O 1
ATOM 1447 N N . LEU A 1 177 ? -51.736 -18.094 6.342 1.00 28.30 177 LEU A N 1
ATOM 1448 C CA . LEU A 1 177 ? -51.782 -18.951 7.526 1.00 28.30 177 LEU A CA 1
ATOM 1449 C C . LEU A 1 177 ? -53.254 -19.430 7.555 1.00 28.30 177 LE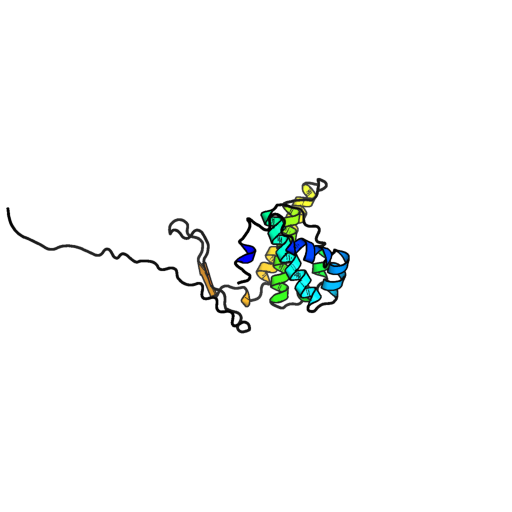U A C 1
ATOM 1451 O O . LEU A 1 177 ? -54.142 -18.646 7.249 1.00 28.30 177 LEU A O 1
ATOM 1455 N N . SER A 1 178 ? -53.456 -20.700 7.903 1.00 26.00 178 SER A N 1
ATOM 1456 C CA . SER A 1 178 ? -54.613 -21.331 8.566 1.00 26.00 178 SER A CA 1
ATOM 1457 C C . SER A 1 178 ? -56.090 -21.095 8.173 1.00 26.00 178 SER A C 1
ATOM 1459 O O . SER A 1 178 ? -56.610 -19.993 8.224 1.00 26.00 178 SER A O 1
ATOM 1461 N N . MET A 1 179 ? -56.749 -22.259 8.021 1.00 27.50 179 MET A N 1
ATOM 1462 C CA . MET A 1 179 ? -58.045 -22.715 8.575 1.00 27.50 179 MET A CA 1
ATOM 1463 C C . MET A 1 179 ? -59.350 -21.966 8.268 1.00 27.50 179 MET A C 1
ATOM 1465 O O . MET A 1 179 ? -59.570 -20.875 8.763 1.00 27.50 179 MET A O 1
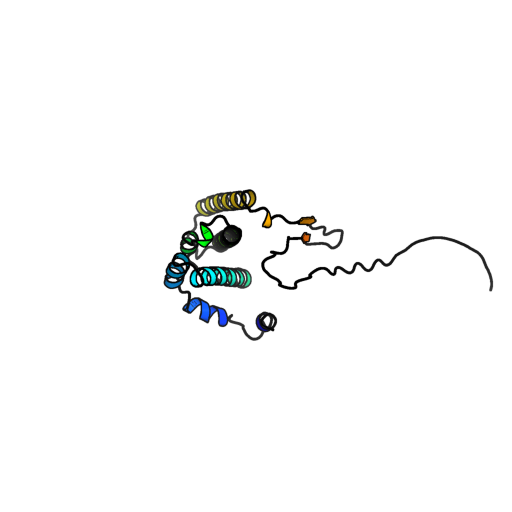ATOM 1469 N N . GLU A 1 180 ? -60.244 -22.693 7.583 1.00 27.55 180 GLU A N 1
ATOM 1470 C CA . GLU A 1 180 ? -61.715 -22.857 7.721 1.00 27.55 180 GLU A CA 1
ATOM 1471 C C . GLU A 1 180 ? -62.186 -23.329 6.327 1.00 27.55 180 GLU A C 1
ATOM 1473 O O . GLU A 1 180 ? -61.746 -22.791 5.322 1.00 27.55 180 GLU A O 1
ATOM 1478 N N . GLY A 1 181 ? -62.929 -24.404 6.079 1.00 26.81 181 GLY A N 1
ATOM 1479 C CA . GLY A 1 181 ? -64.072 -25.017 6.733 1.00 26.81 181 GLY A CA 1
ATOM 1480 C C . GLY A 1 181 ? -64.898 -25.653 5.594 1.00 26.81 181 GLY A C 1
ATOM 1481 O O . GLY A 1 181 ? -64.999 -25.077 4.519 1.00 26.81 181 GLY A O 1
ATOM 1482 N N . PHE A 1 182 ? -65.410 -26.867 5.812 1.00 26.98 182 PHE A N 1
ATOM 1483 C CA . PHE A 1 182 ? -66.626 -27.446 5.213 1.00 26.98 182 PHE A CA 1
ATOM 1484 C C . PHE A 1 182 ? -66.984 -27.167 3.726 1.00 26.98 182 PHE A C 1
ATOM 1486 O O . PHE A 1 182 ? -67.446 -26.088 3.376 1.00 26.98 182 PHE A O 1
ATOM 1493 N N . ALA A 1 183 ? -67.009 -28.226 2.902 1.00 27.91 183 ALA A N 1
ATOM 1494 C CA . ALA A 1 183 ? -68.252 -28.875 2.437 1.00 27.91 183 ALA A CA 1
ATOM 1495 C C . ALA A 1 183 ? -68.196 -29.438 0.995 1.00 27.91 183 ALA A C 1
ATOM 1497 O O . ALA A 1 183 ? -67.865 -28.745 0.042 1.00 27.91 183 ALA A O 1
ATOM 1498 N N . HIS A 1 184 ? -68.736 -30.659 0.893 1.00 27.58 184 HIS A N 1
ATOM 1499 C CA . HIS A 1 184 ? -69.515 -31.241 -0.211 1.00 27.58 184 HIS A CA 1
ATOM 1500 C C . HIS A 1 184 ? -68.860 -31.970 -1.403 1.00 27.58 184 HIS A C 1
ATOM 1502 O O . HIS A 1 184 ? -68.250 -31.346 -2.256 1.00 27.58 184 HIS A O 1
ATOM 1508 N N . ARG A 1 185 ? -69.303 -33.245 -1.519 1.00 29.64 185 ARG A N 1
ATOM 1509 C CA . ARG A 1 185 ? -69.791 -33.977 -2.721 1.00 29.64 185 ARG A CA 1
ATOM 1510 C C . ARG A 1 185 ? -68.729 -34.289 -3.793 1.00 29.64 185 ARG A C 1
ATOM 1512 O O . ARG A 1 185 ? -68.041 -33.389 -4.238 1.00 29.64 185 ARG A O 1
ATOM 1519 N N . CYS A 1 186 ? -68.541 -35.511 -4.288 1.00 34.12 186 CYS A N 1
ATOM 1520 C CA . CYS A 1 186 ? -69.296 -36.770 -4.291 1.00 34.12 186 CYS A CA 1
ATOM 1521 C C . CYS A 1 186 ? -68.335 -37.950 -4.097 1.00 34.12 186 CYS A C 1
ATOM 1523 O O . CYS A 1 186 ? -67.128 -37.764 -4.373 1.00 34.12 186 CYS A O 1
#